Protein AF-A0A2H0V5E6-F1 (afdb_monomer)

InterPro domains:
  IPR001107 Band 7 domain [PF01145] (24-280)
  IPR036013 Band 7/SPFH domain superfamily [G3DSA:3.30.479.30] (47-267)
  IPR036013 Band 7/SPFH domain superfamily [SSF117892] (50-173)
  IPR050710 Band 7/mec-2 domain-containing protein [PTHR43327] (21-320)

Foldseek 3Di:
DPVVVVVVVVVVVVVVQVVQKDAAAPPKKWFWQFPNFTDDIHHHGIGGDDVVGTDTDIGDFPQVQCDPDDDSDFDWDWAAALVGAIKIWTKGFGWGQDADPVCVPPPDNDDSPDCVRVLVVCCVVQVVVVVVLVSVLLVVQLNQLRNLDDPVCCVVVVVLLQVLSFVLSQCLLAPADDPPDPVSVVVLVVVLVVVLCVVCPPPDCVPCVVVNVSSVSSNVSSDDDSVSSVVSNVRNVSNSIHGPGMHGPDIGHDPVCVVVVVVVVVVVVVVVVVVVVVVVVVVVVVVVVVVVVVVVVVVVVVVVVVVVVVVVVVVVVVVVVVVVVVVCVVVPPVVVVVVVVVVVVVVVVCVVPPDDDDDDDDDD

Radius of gyration: 53.73 Å; Cα contacts (8 Å, |Δi|>4): 322; chains: 1; bounding box: 108×62×184 Å

Sequence (364 aa):
MEWYNIAGIICLVLLAAVPFITIIKQPTMIFTLRLGKLDRILLPGLNWRIPLIDDLNTFRFSTKIFKKDGDDKKITESIITSDGRIVTVEIGLVTQIGRSKNVCRNGNPFNPNSDDADYAERFINSQDDLDKIVREIIIDIVRSAINGYEFDDTQTHKQLVLQFLRFYVKTLANEEVDNSDPAHINEIKAYEDQRLQQALDGLDPVTDERRIKLITRLFNVTRIDHAKLVANHSILETTGLHIVRVNIDDISPPDKIVDAYQAIETAHAQSLAAKETAKRDITIAKGEAKSIDIKATAEASRRLKMLEAEAAGQNSIEEVRTAHLRARTKDGIGDLANAAIEFAGAFADRARNGGGSSNKKDKS

pLDDT: mean 70.63, std 15.87, range [34.0, 92.81]

Solvent-accessible surface area (backbone atoms only — not comparable to full-atom values): 20703 Å² total; per-residue (Å²): 120,66,68,59,54,54,51,50,51,54,51,52,51,54,61,66,46,50,72,26,54,43,79,40,57,82,74,28,39,33,44,30,26,45,85,87,38,72,71,52,78,44,66,57,38,84,42,84,50,51,74,90,52,40,46,80,50,81,40,64,59,58,68,48,64,52,47,97,76,79,92,44,79,65,45,75,45,81,39,52,23,59,77,72,42,66,36,28,34,36,38,32,60,27,42,37,80,45,83,62,70,77,60,58,74,66,89,49,89,74,48,77,87,40,73,68,43,57,50,55,55,54,50,74,77,33,60,80,56,49,61,52,51,55,48,52,53,51,51,50,52,49,43,63,40,44,36,57,38,45,59,67,53,46,64,78,40,35,70,61,52,42,53,48,48,33,49,41,52,40,46,45,56,56,56,80,78,61,91,85,41,71,65,57,56,50,50,54,52,51,54,51,53,51,50,53,49,62,74,50,59,96,60,51,76,84,84,35,43,71,58,54,54,48,52,53,53,63,45,59,52,52,54,85,46,69,72,63,37,58,68,49,38,67,63,38,62,78,67,48,50,30,57,75,39,58,43,59,79,47,68,42,67,46,82,92,48,47,68,62,47,53,52,50,51,53,51,50,52,52,51,50,52,52,53,50,50,53,53,48,51,53,49,50,52,52,50,51,52,52,52,51,51,54,49,52,53,51,50,52,53,51,51,50,53,50,52,52,51,49,50,52,49,51,51,54,50,50,51,52,49,51,51,51,53,55,48,47,52,71,71,59,56,46,59,59,53,54,50,48,51,53,50,51,50,56,49,53,57,50,64,71,73,66,70,77,84,85,84,90,84,82,88,133

Organism: NCBI:txid1974565

Secondary structure (DSSP, 8-state):
-HHHHHHHHHHHHHHHHGGGEEEEPTTEEEEEEETTEEEEEEPSEEEE--TTTEEEEEEE-------SSSS---EEEEEE-TTS-EEEEEEEEEEEE---HHHHTTS-S--TTSHHHHHHHHHHHHHHHHHHHHHHHHHHHHHHHHTTS-HHHHHHTHHHHHHHHHHHHHHHHH----TT-HHHHHHHHHHHHHHHHHHHTT--TTTSHHHHHHHHHHHHHT---HHHHHHHHHHHHTTTEEEEEEEEEEEE--TTTHHHHHHHHHHHHHHHHHHHHHHHHHHHHHHHHHHHHHHHHHHHHHHHHHHHHHHHHHHHHHHHHHHHHHHHHHTTHHHHHHHHHHHHHHHHHHHHSSS---------

Nearest PDB structures (foldseek):
  8z5g-assembly1_A  TM=3.967E-01  e=1.926E-08  Escherichia coli K-12
  7wi3-assembly1_M  TM=4.701E-01  e=9.825E-07  Escherichia coli K-12

Structure (mmCIF, N/CA/C/O backbone):
data_AF-A0A2H0V5E6-F1
#
_entry.id   AF-A0A2H0V5E6-F1
#
loop_
_atom_site.group_PDB
_atom_site.id
_atom_site.type_symbol
_atom_site.label_atom_id
_atom_site.label_alt_id
_atom_site.label_comp_id
_atom_site.label_asym_id
_atom_site.label_entity_id
_atom_site.label_seq_id
_atom_site.pdbx_PDB_ins_code
_atom_site.Cartn_x
_atom_site.Cartn_y
_atom_site.Cartn_z
_atom_site.occupancy
_atom_site.B_iso_or_equiv
_atom_site.auth_seq_id
_atom_site.auth_comp_id
_atom_site.auth_asym_id
_atom_site.auth_atom_id
_atom_site.pdbx_PDB_model_num
ATOM 1 N N . MET A 1 1 ? 33.438 25.782 -69.810 1.00 60.09 1 MET A N 1
ATOM 2 C CA . MET A 1 1 ? 33.216 24.320 -69.771 1.00 60.09 1 MET A CA 1
ATOM 3 C C . MET A 1 1 ? 33.523 23.737 -68.390 1.00 60.09 1 MET A C 1
ATOM 5 O O . MET A 1 1 ? 32.739 22.929 -67.926 1.00 60.09 1 MET A O 1
ATOM 9 N N . GLU A 1 2 ? 34.558 24.201 -67.680 1.00 74.62 2 GLU A N 1
ATOM 10 C CA . GLU A 1 2 ? 34.978 23.627 -66.381 1.00 74.62 2 GLU A CA 1
ATOM 11 C C . GLU A 1 2 ? 33.969 23.755 -65.218 1.00 74.62 2 GLU A C 1
ATOM 13 O O . GLU A 1 2 ? 33.758 22.803 -64.471 1.00 74.62 2 GLU A O 1
ATOM 18 N N . TRP A 1 3 ? 33.287 24.896 -65.067 1.00 80.88 3 TRP A N 1
ATOM 19 C CA . TRP A 1 3 ? 32.398 25.128 -63.915 1.00 80.88 3 TRP A CA 1
ATOM 20 C C . TRP A 1 3 ? 31.162 24.222 -63.884 1.00 80.88 3 TRP A C 1
ATOM 22 O O . TRP A 1 3 ? 30.702 23.861 -62.806 1.00 80.88 3 TRP A O 1
ATOM 32 N N . TYR A 1 4 ? 30.650 23.814 -65.049 1.00 85.12 4 TYR A N 1
ATOM 33 C CA . TYR A 1 4 ? 29.512 22.894 -65.133 1.00 85.12 4 TYR A CA 1
ATOM 34 C C . TYR A 1 4 ? 29.898 21.468 -64.743 1.00 85.12 4 TYR A C 1
ATOM 36 O O . TYR A 1 4 ? 29.104 20.783 -64.107 1.00 85.12 4 TYR A O 1
ATOM 44 N N . ASN A 1 5 ? 31.126 21.045 -65.050 1.00 87.69 5 ASN A N 1
ATOM 45 C CA . ASN A 1 5 ? 31.642 19.748 -64.618 1.00 87.69 5 ASN A CA 1
ATOM 46 C C . ASN A 1 5 ? 31.832 19.729 -63.099 1.00 87.69 5 ASN A C 1
ATOM 48 O O . ASN A 1 5 ? 31.399 18.791 -62.436 1.00 87.69 5 ASN A O 1
ATOM 52 N N . ILE A 1 6 ? 32.392 20.802 -62.534 1.00 86.69 6 ILE A N 1
ATOM 53 C CA . ILE A 1 6 ? 32.557 20.948 -61.083 1.00 86.69 6 ILE A CA 1
ATOM 54 C C . ILE A 1 6 ? 31.189 20.979 -60.386 1.00 86.69 6 ILE A C 1
ATOM 56 O O . ILE A 1 6 ? 30.969 20.240 -59.429 1.00 86.69 6 ILE A O 1
ATOM 60 N N . ALA A 1 7 ? 30.239 21.770 -60.892 1.00 87.44 7 ALA A N 1
ATOM 61 C CA . ALA A 1 7 ? 28.883 21.830 -60.349 1.00 87.44 7 ALA A CA 1
ATOM 62 C C . ALA A 1 7 ? 28.144 20.486 -60.473 1.00 87.44 7 ALA A C 1
ATOM 64 O O . ALA A 1 7 ? 27.459 20.072 -59.539 1.00 87.44 7 ALA A O 1
ATOM 65 N N . GLY A 1 8 ? 28.318 19.781 -61.593 1.00 91.75 8 GLY A N 1
ATOM 66 C CA . GLY A 1 8 ? 27.756 18.451 -61.816 1.00 91.75 8 GLY A CA 1
ATOM 67 C C . GLY A 1 8 ? 28.298 17.420 -60.829 1.00 91.75 8 GLY A C 1
ATOM 68 O O . GLY A 1 8 ? 27.518 16.681 -60.233 1.00 91.75 8 GLY A O 1
ATOM 69 N N . ILE A 1 9 ? 29.612 17.421 -60.586 1.00 90.56 9 ILE A N 1
ATOM 70 C CA . ILE A 1 9 ? 30.258 16.535 -59.608 1.00 90.56 9 ILE A CA 1
ATOM 71 C C . ILE A 1 9 ? 29.773 16.849 -58.189 1.00 90.56 9 ILE A C 1
ATOM 73 O O . ILE A 1 9 ? 29.403 15.933 -57.460 1.00 90.56 9 ILE A O 1
ATOM 77 N N . ILE A 1 10 ? 29.708 18.128 -57.804 1.00 90.19 10 ILE A N 1
ATOM 78 C CA . ILE A 1 10 ? 29.211 18.535 -56.479 1.00 90.19 10 ILE A CA 1
ATOM 79 C C . ILE A 1 10 ? 27.756 18.090 -56.284 1.00 90.19 10 ILE A C 1
ATOM 81 O O . ILE A 1 10 ? 27.414 17.543 -55.237 1.00 90.19 10 ILE A O 1
ATOM 85 N N . CYS A 1 11 ? 26.907 18.274 -57.297 1.00 90.25 11 CYS A N 1
ATOM 86 C CA . CYS A 1 11 ? 25.510 17.850 -57.249 1.00 90.25 11 CYS A CA 1
ATOM 87 C C . CYS A 1 11 ? 25.391 16.325 -57.092 1.00 90.25 11 CYS A C 1
ATOM 89 O O . CYS A 1 11 ? 24.622 15.847 -56.261 1.00 90.25 11 CYS A O 1
ATOM 91 N N . LEU A 1 12 ? 26.211 15.561 -57.819 1.00 90.81 12 LEU A N 1
ATOM 92 C CA . LEU A 1 12 ? 26.234 14.100 -57.750 1.00 90.81 12 LEU A CA 1
ATOM 93 C C . LEU A 1 12 ? 26.713 13.603 -56.376 1.00 90.81 12 LEU A C 1
ATOM 95 O O . LEU A 1 12 ? 26.114 12.686 -55.819 1.00 90.81 12 LEU A O 1
ATOM 99 N N . VAL A 1 13 ? 27.722 14.251 -55.783 1.00 88.94 13 VAL A N 1
ATOM 100 C CA . VAL A 1 13 ? 28.203 13.947 -54.424 1.00 88.94 13 VAL A CA 1
ATOM 101 C C . VAL A 1 13 ? 27.133 14.244 -53.370 1.00 88.94 13 VAL A C 1
ATOM 103 O O . VAL A 1 13 ? 26.906 13.421 -52.486 1.00 88.94 13 VAL A O 1
ATOM 106 N N . LEU A 1 14 ? 26.434 15.378 -53.471 1.00 85.25 14 LEU A N 1
ATOM 107 C CA . LEU A 1 14 ? 25.343 15.714 -52.550 1.00 85.25 14 LEU A CA 1
ATOM 108 C C . LEU A 1 14 ? 24.181 14.720 -52.659 1.00 85.25 14 LEU A C 1
ATOM 110 O O . LEU A 1 14 ? 23.639 14.295 -51.640 1.00 85.25 14 LEU A O 1
ATOM 114 N N . LEU A 1 15 ? 23.836 14.303 -53.879 1.00 84.69 15 LEU A N 1
ATOM 115 C CA . LEU A 1 15 ? 22.774 13.329 -54.132 1.00 84.69 15 LEU A CA 1
ATOM 116 C C . LEU A 1 15 ? 23.156 11.938 -53.597 1.00 84.69 15 LEU A C 1
ATOM 118 O O . LEU A 1 15 ? 22.333 11.265 -52.979 1.00 84.69 15 LEU A O 1
ATOM 122 N N . ALA A 1 16 ? 24.428 11.553 -53.737 1.00 83.75 16 ALA A N 1
ATOM 123 C CA . ALA A 1 16 ? 24.979 10.330 -53.159 1.00 83.75 16 ALA A CA 1
ATOM 124 C C . ALA A 1 16 ? 25.070 10.366 -51.621 1.00 83.75 16 ALA A C 1
ATOM 126 O O . ALA A 1 16 ? 25.028 9.311 -50.994 1.00 83.75 16 ALA A O 1
ATOM 127 N N . ALA A 1 17 ? 25.158 11.550 -51.004 1.00 82.00 17 ALA A N 1
ATOM 128 C CA . ALA A 1 17 ? 25.204 11.714 -49.549 1.00 82.00 17 ALA A CA 1
ATOM 129 C C . ALA A 1 17 ? 23.817 11.656 -48.876 1.00 82.00 17 ALA A C 1
ATOM 131 O O . ALA A 1 17 ? 23.726 11.299 -47.703 1.00 82.00 17 ALA A O 1
ATOM 132 N N . VAL A 1 18 ? 22.725 11.945 -49.597 1.00 80.62 18 VAL A N 1
ATOM 133 C CA . VAL A 1 18 ? 21.352 11.901 -49.052 1.00 80.62 18 VAL A CA 1
ATOM 134 C C . VAL A 1 18 ? 20.992 10.585 -48.339 1.00 80.62 18 VAL A C 1
ATOM 136 O O . VAL A 1 18 ? 20.493 10.661 -47.217 1.00 80.62 18 VAL A O 1
ATOM 139 N N . PRO A 1 19 ? 21.245 9.378 -48.886 1.00 78.12 19 PRO A N 1
ATOM 140 C CA . PRO A 1 19 ? 20.863 8.135 -48.210 1.00 78.12 19 PRO A CA 1
ATOM 141 C C . PRO A 1 19 ? 21.680 7.841 -46.938 1.00 78.12 19 PRO A C 1
ATOM 143 O O . PRO A 1 19 ? 21.261 7.004 -46.129 1.00 78.12 19 PRO A O 1
ATOM 146 N N . PHE A 1 20 ? 22.808 8.537 -46.740 1.00 80.94 20 PHE A N 1
ATOM 147 C CA . PHE A 1 20 ? 23.623 8.440 -45.528 1.00 80.94 20 PHE A CA 1
ATOM 148 C C . PHE A 1 20 ? 23.043 9.239 -44.362 1.00 80.94 20 PHE A C 1
ATOM 150 O O . PHE A 1 20 ? 23.397 8.997 -43.211 1.00 80.94 20 PHE A O 1
ATOM 157 N N . ILE A 1 21 ? 22.134 10.172 -44.632 1.00 81.50 21 ILE A N 1
ATOM 158 C CA . ILE A 1 21 ? 21.529 11.015 -43.612 1.00 81.50 21 ILE A CA 1
ATOM 159 C C . ILE A 1 21 ? 20.170 10.435 -43.227 1.00 81.50 21 ILE A C 1
ATOM 161 O O . ILE A 1 21 ? 19.313 10.174 -44.069 1.00 81.50 21 ILE A O 1
ATOM 165 N N . THR A 1 22 ? 19.949 10.260 -41.927 1.00 79.25 22 THR A N 1
ATOM 166 C CA . THR A 1 22 ? 18.656 9.846 -41.376 1.00 79.25 22 THR A CA 1
ATOM 167 C C . THR A 1 22 ? 18.213 10.779 -40.273 1.00 79.25 22 THR A C 1
ATOM 169 O O . THR A 1 22 ? 19.007 11.195 -39.432 1.00 79.25 22 THR A O 1
ATOM 172 N N . ILE A 1 23 ? 16.927 11.119 -40.283 1.00 79.81 23 ILE A N 1
ATOM 173 C CA . ILE A 1 23 ? 16.317 11.969 -39.266 1.00 79.81 23 ILE A CA 1
ATOM 174 C C . ILE A 1 23 ? 15.426 11.089 -38.406 1.00 79.81 23 ILE A C 1
ATOM 176 O O . ILE A 1 23 ? 14.439 10.525 -38.880 1.00 79.81 23 ILE A O 1
ATOM 180 N N . ILE A 1 24 ? 15.782 10.990 -37.131 1.00 72.56 24 ILE A N 1
ATOM 181 C CA . ILE A 1 24 ? 15.057 10.197 -36.145 1.00 72.56 24 ILE A CA 1
ATOM 182 C C . ILE A 1 24 ? 14.194 11.139 -35.311 1.00 72.56 24 ILE A C 1
ATOM 184 O O . ILE A 1 24 ? 14.694 12.096 -34.717 1.00 72.56 24 ILE A O 1
ATOM 188 N N . LYS A 1 25 ? 12.884 10.878 -35.269 1.00 69.88 25 LYS A N 1
ATOM 189 C CA . LYS A 1 25 ? 11.924 11.681 -34.497 1.00 69.88 25 LYS A CA 1
ATOM 190 C C . LYS A 1 25 ? 12.003 11.324 -33.008 1.00 69.88 25 LYS A C 1
ATOM 192 O O . LYS A 1 25 ? 12.148 10.159 -32.648 1.00 69.88 25 LYS A O 1
ATOM 197 N N . GLN A 1 26 ? 11.851 12.302 -32.121 1.00 49.44 26 GLN A N 1
ATOM 198 C CA . GLN A 1 26 ? 11.681 12.027 -30.687 1.00 49.44 26 GLN A CA 1
ATOM 199 C C . GLN A 1 26 ? 10.310 11.360 -30.434 1.00 49.44 26 GLN A C 1
ATOM 201 O O . GLN A 1 26 ? 9.340 11.781 -31.070 1.00 49.44 26 GLN A O 1
ATOM 206 N N . PRO A 1 27 ? 10.180 10.348 -29.543 1.00 51.97 27 PRO A N 1
ATOM 207 C CA . PRO A 1 27 ? 11.184 9.685 -28.699 1.00 51.97 27 PRO A CA 1
ATOM 208 C C . PRO A 1 27 ? 11.575 8.288 -29.243 1.00 51.97 27 PRO A C 1
ATOM 210 O O . PRO A 1 27 ? 11.358 7.272 -28.589 1.00 51.97 27 PRO A O 1
ATOM 213 N N . THR A 1 28 ? 12.094 8.196 -30.469 1.00 56.69 28 THR A N 1
ATOM 214 C CA . THR A 1 28 ? 12.560 6.918 -31.049 1.00 56.69 28 THR A CA 1
ATOM 215 C C . THR A 1 28 ? 14.088 6.813 -30.984 1.00 56.69 28 THR A C 1
ATOM 217 O O . THR A 1 28 ? 14.766 7.820 -31.177 1.00 56.69 28 THR A O 1
ATOM 220 N N . MET A 1 29 ? 14.631 5.625 -30.691 1.00 54.53 29 MET A N 1
ATOM 221 C CA . MET A 1 29 ? 16.054 5.308 -30.897 1.00 54.53 29 MET A CA 1
ATOM 222 C C . MET A 1 29 ? 16.150 4.170 -31.903 1.00 54.53 29 MET A C 1
ATOM 224 O O . MET A 1 29 ? 15.322 3.272 -31.925 1.00 54.53 29 MET A O 1
ATOM 228 N N . ILE A 1 30 ? 17.143 4.200 -32.776 1.00 59.44 30 ILE A N 1
ATOM 229 C CA . ILE A 1 30 ? 17.288 3.165 -33.802 1.00 59.44 30 ILE A CA 1
ATOM 230 C C . ILE A 1 30 ? 18.573 2.406 -33.525 1.00 59.44 30 ILE A C 1
ATOM 232 O O . ILE A 1 30 ? 19.622 3.018 -33.328 1.00 59.44 30 ILE A O 1
ATOM 236 N N . PHE A 1 31 ? 18.491 1.081 -33.520 1.00 59.53 31 PHE A N 1
ATOM 237 C CA . PHE A 1 31 ? 19.675 0.238 -33.500 1.00 59.53 31 PHE A CA 1
ATOM 238 C C . PHE A 1 31 ? 20.150 0.053 -34.936 1.00 59.53 31 PHE A C 1
ATOM 240 O O . PHE A 1 31 ? 19.351 -0.211 -35.838 1.00 59.53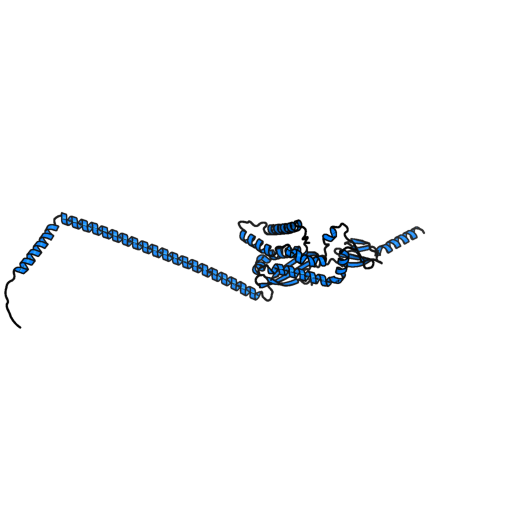 31 PHE A O 1
ATOM 247 N N . THR A 1 32 ? 21.451 0.223 -35.146 1.00 60.47 32 THR A N 1
ATOM 248 C CA . THR A 1 32 ? 22.080 -0.094 -36.428 1.00 60.47 32 THR A CA 1
ATOM 249 C C . THR A 1 32 ? 22.792 -1.427 -36.309 1.00 60.47 32 THR A C 1
ATOM 251 O O . THR A 1 32 ? 23.687 -1.594 -35.475 1.00 60.47 32 THR A O 1
ATOM 254 N N . LEU A 1 33 ? 22.364 -2.376 -37.135 1.00 60.44 33 LEU A N 1
ATOM 255 C CA . LEU A 1 33 ? 23.026 -3.661 -37.294 1.00 60.44 33 LEU A CA 1
ATOM 256 C C . LEU A 1 33 ? 23.972 -3.539 -38.480 1.00 60.44 33 LEU A C 1
ATOM 258 O O . LEU A 1 33 ? 23.537 -3.220 -39.582 1.00 60.44 33 LEU A O 1
ATOM 262 N N . ARG A 1 34 ? 25.258 -3.791 -38.263 1.00 68.06 34 ARG A N 1
ATOM 263 C CA . ARG A 1 34 ? 26.257 -3.862 -39.321 1.00 68.06 34 ARG A CA 1
ATOM 264 C C . ARG A 1 34 ? 26.667 -5.313 -39.499 1.00 68.06 34 ARG A C 1
ATOM 266 O O . ARG A 1 34 ? 27.228 -5.909 -38.584 1.00 68.06 34 ARG A O 1
ATOM 273 N N . LEU A 1 35 ? 26.392 -5.883 -40.675 1.00 70.94 35 LEU A N 1
ATOM 274 C CA . LEU A 1 35 ? 26.691 -7.295 -40.978 1.00 70.94 35 LEU A CA 1
ATOM 275 C C . LEU A 1 35 ? 26.071 -8.272 -39.955 1.00 70.94 35 LEU A C 1
ATOM 277 O O . LEU A 1 35 ? 26.709 -9.236 -39.537 1.00 70.94 35 LEU A O 1
ATOM 281 N N . GLY A 1 36 ? 24.848 -7.985 -39.503 1.00 60.03 36 GLY A N 1
ATOM 282 C CA . GLY A 1 36 ? 24.140 -8.801 -38.511 1.00 60.03 36 GLY A CA 1
ATOM 283 C C . GLY A 1 36 ? 24.629 -8.648 -37.065 1.00 60.03 36 GLY A C 1
ATOM 284 O O . GLY A 1 36 ? 24.080 -9.302 -36.189 1.00 60.03 36 GLY A O 1
ATOM 285 N N . LYS A 1 37 ? 25.616 -7.785 -36.789 1.00 54.50 37 LYS A N 1
ATOM 286 C CA . LYS A 1 37 ? 26.066 -7.454 -35.427 1.00 54.50 37 LYS A CA 1
ATOM 287 C C . LYS A 1 37 ? 25.636 -6.049 -35.036 1.00 54.50 37 LYS A C 1
ATOM 289 O O . LYS A 1 37 ? 25.611 -5.151 -35.874 1.00 54.50 37 LYS A O 1
ATOM 294 N N . LEU A 1 38 ? 25.326 -5.840 -33.762 1.00 52.41 38 LEU A N 1
ATOM 295 C CA . LEU A 1 38 ? 24.986 -4.517 -33.251 1.00 52.41 38 LEU A CA 1
ATOM 296 C C . LEU A 1 38 ? 26.217 -3.595 -33.261 1.00 52.41 38 LEU A C 1
ATOM 298 O O . LEU A 1 38 ? 27.216 -3.898 -32.618 1.00 52.41 38 LEU A O 1
ATOM 302 N N . ASP A 1 39 ? 26.140 -2.475 -33.986 1.00 61.22 39 ASP A N 1
ATOM 303 C CA . ASP A 1 39 ? 27.249 -1.515 -34.126 1.00 61.22 39 ASP A CA 1
ATOM 304 C C . ASP A 1 39 ? 27.058 -0.296 -33.214 1.00 61.22 39 ASP A C 1
ATOM 306 O O . ASP A 1 39 ? 27.925 0.021 -32.400 1.00 61.22 39 ASP A O 1
ATOM 310 N N . ARG A 1 40 ? 25.913 0.398 -33.327 1.00 59.66 40 ARG A N 1
ATOM 311 C CA . ARG A 1 40 ? 25.629 1.617 -32.546 1.00 59.66 40 ARG A CA 1
ATOM 312 C C . ARG A 1 40 ? 24.136 1.922 -32.381 1.00 59.66 40 ARG A C 1
ATOM 314 O O . ARG A 1 40 ? 23.310 1.558 -33.224 1.00 59.66 40 ARG A O 1
ATOM 321 N N . ILE A 1 41 ? 23.814 2.657 -31.312 1.00 60.16 41 ILE A N 1
ATOM 322 C CA . ILE A 1 41 ? 22.483 3.222 -31.031 1.00 60.16 41 ILE A CA 1
ATOM 323 C C . ILE A 1 41 ? 22.423 4.661 -31.548 1.00 60.16 41 ILE A C 1
ATOM 325 O O . ILE A 1 41 ? 23.252 5.494 -31.183 1.00 60.16 41 ILE A O 1
ATOM 329 N N . LEU A 1 42 ? 21.420 4.967 -32.367 1.00 64.00 42 LEU A N 1
ATOM 330 C CA . LEU A 1 42 ? 21.167 6.307 -32.883 1.00 64.00 42 LEU A CA 1
ATOM 331 C C . LEU A 1 42 ? 20.158 7.043 -31.993 1.00 64.00 42 LEU A C 1
ATOM 333 O O . LEU A 1 42 ? 19.011 6.613 -31.847 1.00 64.00 42 LEU A O 1
ATOM 337 N N . LEU A 1 43 ? 20.594 8.164 -31.413 1.00 64.31 43 LEU A N 1
ATOM 338 C CA . LEU A 1 43 ? 19.769 9.055 -30.591 1.00 64.31 43 LEU A CA 1
ATOM 339 C C . LEU A 1 43 ? 18.827 9.911 -31.460 1.00 64.31 43 LEU A C 1
ATOM 341 O O . LEU A 1 43 ? 19.083 10.081 -32.653 1.00 64.31 43 LEU A O 1
ATOM 345 N N . PRO A 1 44 ? 17.747 10.487 -30.899 1.00 70.12 44 PRO A N 1
ATOM 346 C CA . PRO A 1 44 ? 16.856 11.357 -31.658 1.00 70.12 44 PRO A CA 1
ATOM 347 C C . PRO A 1 44 ? 17.606 12.558 -32.241 1.00 70.12 44 PRO A C 1
ATOM 349 O O . PRO A 1 44 ? 18.323 13.253 -31.522 1.00 70.12 44 PRO A O 1
ATOM 352 N N . GLY A 1 45 ? 17.413 12.823 -33.531 1.00 76.62 45 GLY A N 1
ATOM 353 C CA . GLY A 1 45 ? 18.145 13.860 -34.252 1.00 76.62 45 GLY A CA 1
ATOM 354 C C . GLY A 1 45 ? 18.673 13.390 -35.602 1.00 76.62 45 GLY A C 1
ATOM 355 O O . GLY A 1 45 ? 18.185 12.417 -36.187 1.00 76.62 45 GLY A O 1
ATOM 356 N N . LEU A 1 46 ? 19.650 14.137 -36.112 1.00 81.75 46 LEU A N 1
ATOM 357 C CA . LEU A 1 46 ? 20.315 13.862 -37.378 1.00 81.75 46 LEU A CA 1
ATOM 358 C C . LEU A 1 46 ? 21.412 12.820 -37.167 1.00 81.75 46 LEU A C 1
ATOM 360 O O . LEU A 1 46 ? 22.347 13.058 -36.408 1.00 81.75 46 LEU A O 1
ATOM 364 N N . ASN A 1 47 ? 21.312 11.692 -37.858 1.00 79.00 47 ASN A N 1
ATOM 365 C CA . ASN A 1 47 ? 22.248 10.588 -37.719 1.00 79.00 47 ASN A CA 1
ATOM 366 C C . ASN A 1 47 ? 22.818 10.152 -39.062 1.00 79.00 47 ASN A C 1
ATOM 368 O O . ASN A 1 47 ? 22.110 10.097 -40.071 1.00 79.00 47 ASN A O 1
ATOM 372 N N . TRP A 1 48 ? 24.100 9.792 -39.032 1.00 79.00 48 TRP A N 1
ATOM 373 C CA . TRP A 1 48 ? 24.819 9.251 -40.175 1.00 79.00 48 TRP A CA 1
ATOM 374 C C . TRP A 1 48 ? 24.734 7.719 -40.202 1.00 79.00 48 TRP A C 1
ATOM 376 O O . TRP A 1 48 ? 25.017 7.049 -39.201 1.00 79.00 48 TRP A O 1
ATOM 386 N N . ARG A 1 49 ? 24.379 7.154 -41.356 1.00 79.06 49 ARG A N 1
ATOM 387 C CA . ARG A 1 49 ? 24.315 5.707 -41.610 1.00 79.06 49 ARG A CA 1
ATOM 388 C C . ARG A 1 49 ? 24.951 5.335 -42.940 1.00 79.06 49 ARG A C 1
ATOM 390 O O . ARG A 1 49 ? 25.050 6.172 -43.826 1.00 79.06 49 ARG A O 1
ATOM 397 N N . ILE A 1 50 ? 25.312 4.067 -43.104 1.00 80.75 50 ILE A N 1
ATOM 398 C CA . ILE A 1 50 ? 25.783 3.516 -44.378 1.00 80.75 50 ILE A CA 1
ATOM 399 C C . ILE A 1 50 ? 24.699 2.575 -44.928 1.00 80.75 50 ILE A C 1
ATOM 401 O O . ILE A 1 50 ? 24.574 1.458 -44.440 1.00 80.75 50 ILE A O 1
ATOM 405 N N . PRO A 1 51 ? 23.919 2.978 -45.947 1.00 69.19 51 PRO A N 1
ATOM 406 C CA . PRO A 1 51 ? 22.693 2.280 -46.359 1.00 69.19 51 PRO A CA 1
ATOM 407 C C . PRO A 1 51 ? 22.899 0.862 -46.919 1.00 69.19 51 PRO A C 1
ATOM 409 O O . PRO A 1 51 ? 21.930 0.126 -47.037 1.00 69.19 51 PRO A O 1
ATOM 412 N N . LEU A 1 52 ? 24.127 0.488 -47.294 1.00 71.81 52 LEU A N 1
ATOM 413 C CA . LEU A 1 52 ? 24.440 -0.820 -47.885 1.00 71.81 52 LEU A CA 1
ATOM 414 C C . LEU A 1 52 ? 24.850 -1.880 -46.844 1.00 71.81 52 LEU A C 1
ATOM 416 O O . LEU A 1 52 ? 24.864 -3.063 -47.157 1.00 71.81 52 LEU A O 1
ATOM 420 N N . ILE A 1 53 ? 25.246 -1.453 -45.641 1.00 73.12 53 ILE A N 1
ATOM 421 C CA . ILE A 1 53 ? 25.829 -2.329 -44.607 1.00 73.12 53 ILE A CA 1
ATOM 422 C C . ILE A 1 53 ? 25.077 -2.198 -43.277 1.00 73.12 53 ILE A C 1
ATOM 424 O O . ILE A 1 53 ? 25.067 -3.143 -42.492 1.00 73.12 53 ILE A O 1
ATOM 428 N N . ASP A 1 54 ? 24.474 -1.033 -43.027 1.00 66.88 54 ASP A N 1
ATOM 429 C CA . ASP A 1 54 ? 23.716 -0.747 -41.816 1.00 66.88 54 ASP A CA 1
ATOM 430 C C . ASP A 1 54 ? 22.219 -1.023 -42.075 1.00 66.88 54 ASP A C 1
ATOM 432 O O . ASP A 1 54 ? 21.552 -0.256 -42.780 1.00 66.88 54 ASP A O 1
ATOM 436 N N . ASP A 1 55 ? 21.674 -2.069 -41.454 1.00 64.62 55 ASP A N 1
ATOM 437 C CA . ASP A 1 55 ? 20.228 -2.291 -41.377 1.00 64.62 55 ASP A CA 1
ATOM 438 C C . ASP A 1 55 ? 19.631 -1.432 -40.255 1.00 64.62 55 ASP A C 1
ATOM 440 O O . ASP A 1 55 ? 20.144 -1.385 -39.130 1.00 64.62 55 ASP A O 1
ATOM 444 N N . LEU A 1 56 ? 18.543 -0.719 -40.567 1.00 56.53 56 LEU A N 1
ATOM 445 C CA . LEU A 1 56 ? 17.815 0.090 -39.592 1.00 56.53 56 LEU A CA 1
ATOM 446 C C . LEU A 1 56 ? 16.672 -0.720 -39.004 1.00 56.53 56 LEU A C 1
ATOM 448 O O . LEU A 1 56 ? 15.632 -0.867 -39.646 1.00 56.53 56 LEU A O 1
ATOM 452 N N . ASN A 1 57 ? 16.828 -1.141 -37.753 1.00 55.09 57 ASN A N 1
ATOM 453 C CA . ASN A 1 57 ? 15.700 -1.646 -36.989 1.00 55.09 57 ASN A CA 1
ATOM 454 C C . ASN A 1 57 ? 15.147 -0.520 -36.120 1.00 55.09 57 ASN A C 1
ATOM 456 O O . ASN A 1 57 ? 15.764 -0.078 -35.145 1.00 55.09 57 ASN A O 1
ATOM 460 N N . THR A 1 58 ? 13.998 0.017 -36.534 1.00 52.75 58 THR A N 1
ATOM 461 C CA . THR A 1 58 ? 13.387 1.153 -35.850 1.00 52.75 58 THR A CA 1
ATOM 462 C C . THR A 1 58 ? 12.831 0.708 -34.514 1.00 52.75 58 THR A C 1
ATOM 464 O O . THR A 1 58 ? 11.828 -0.003 -34.474 1.00 52.75 58 THR A O 1
ATOM 467 N N . PHE A 1 59 ? 13.430 1.184 -33.428 1.00 45.66 59 PHE A N 1
ATOM 468 C CA . PHE A 1 59 ? 12.902 0.952 -32.102 1.00 45.66 59 PHE A CA 1
ATOM 469 C C . PHE A 1 59 ? 12.202 2.211 -31.580 1.00 45.66 59 PHE A C 1
ATOM 471 O O . PHE A 1 59 ? 12.782 3.249 -31.251 1.00 45.66 59 PHE A O 1
ATOM 478 N N . ARG A 1 60 ? 10.876 2.163 -31.520 1.00 44.75 60 ARG A N 1
ATOM 479 C CA . ARG A 1 60 ? 10.155 3.190 -30.777 1.00 44.75 60 ARG A CA 1
ATOM 480 C C . ARG A 1 60 ? 10.315 2.826 -29.311 1.00 44.75 60 ARG A C 1
ATOM 482 O O . ARG A 1 60 ? 9.860 1.748 -28.943 1.00 44.75 60 ARG A O 1
ATOM 489 N N . PHE A 1 61 ? 10.883 3.713 -28.477 1.00 42.84 61 PHE A N 1
ATOM 490 C CA . PHE A 1 61 ? 10.592 3.604 -27.050 1.00 42.84 61 PHE A CA 1
ATOM 491 C C . PHE A 1 61 ? 9.095 3.702 -26.949 1.00 42.84 61 PHE A C 1
ATOM 493 O O . PHE A 1 61 ? 8.485 4.754 -27.162 1.00 42.84 61 PHE A O 1
ATOM 500 N N . SER A 1 62 ? 8.509 2.544 -26.724 1.00 39.16 62 SER A N 1
ATOM 501 C CA . SER A 1 62 ? 7.134 2.425 -26.372 1.00 39.16 62 SER A CA 1
ATOM 502 C C . SER A 1 62 ? 7.051 3.002 -24.972 1.00 39.16 62 SER A C 1
ATOM 504 O O . SER A 1 62 ? 7.009 2.275 -23.991 1.00 39.16 62 SER A O 1
ATOM 506 N N . THR A 1 63 ? 6.996 4.330 -24.867 1.00 38.22 63 THR A N 1
ATOM 507 C CA . THR A 1 63 ? 6.174 4.924 -23.827 1.00 38.22 63 THR A CA 1
ATOM 508 C C . THR A 1 63 ? 4.748 4.535 -24.211 1.00 38.22 63 THR A C 1
ATOM 510 O O . THR A 1 63 ? 4.005 5.338 -24.776 1.00 38.22 63 THR A O 1
ATOM 513 N N . LYS A 1 64 ? 4.388 3.265 -23.991 1.00 41.56 64 LYS A N 1
ATOM 514 C CA . LYS A 1 64 ? 2.997 2.841 -23.925 1.00 41.56 64 LYS A CA 1
ATOM 515 C C . LYS A 1 64 ? 2.509 3.502 -22.650 1.00 41.56 64 LYS A C 1
ATOM 517 O O . LYS A 1 64 ? 2.675 3.014 -21.537 1.00 41.56 64 LYS A O 1
ATOM 522 N N . ILE A 1 65 ? 2.057 4.740 -22.810 1.00 38.97 65 ILE A N 1
ATOM 523 C CA . ILE A 1 65 ? 1.228 5.360 -21.804 1.00 38.97 65 ILE A CA 1
ATOM 524 C C . ILE A 1 65 ? -0.066 4.585 -21.942 1.00 38.97 65 ILE A C 1
ATOM 526 O O . ILE A 1 65 ? -0.757 4.806 -22.928 1.00 38.97 65 ILE A O 1
ATOM 530 N N . PHE A 1 66 ? -0.376 3.709 -20.988 1.00 42.47 66 PHE A N 1
ATOM 531 C CA . PHE A 1 66 ? -1.733 3.197 -20.846 1.00 42.47 66 PHE A CA 1
ATOM 532 C C . PHE A 1 66 ? -2.604 4.421 -20.558 1.00 42.47 66 PHE A C 1
ATOM 534 O O . PHE A 1 66 ? -2.701 4.897 -19.424 1.00 42.47 66 PHE A O 1
ATOM 541 N N . LYS A 1 67 ? -3.093 5.058 -21.622 1.00 34.00 67 LYS A N 1
ATOM 542 C CA . LYS A 1 67 ? -3.991 6.195 -21.524 1.00 34.00 67 LYS A CA 1
ATOM 543 C C . LYS A 1 67 ? -5.384 5.644 -21.305 1.00 34.00 67 LYS A C 1
ATOM 545 O O . LYS A 1 67 ? -5.778 4.633 -21.869 1.00 34.00 67 LYS A O 1
ATOM 550 N N . LYS A 1 68 ? -6.124 6.385 -20.490 1.00 36.56 68 LYS A N 1
ATOM 551 C CA . LYS A 1 68 ? -7.500 6.120 -20.078 1.00 36.56 68 LYS A CA 1
ATOM 552 C C . LYS A 1 68 ? -8.482 5.918 -21.246 1.00 36.56 68 LYS A C 1
ATOM 554 O O . LYS A 1 68 ? -9.511 5.294 -21.030 1.00 36.56 68 LYS A O 1
ATOM 559 N N . ASP A 1 69 ? -8.151 6.378 -22.454 1.00 38.72 69 ASP A N 1
ATOM 560 C CA . ASP A 1 69 ? -9.071 6.406 -23.588 1.00 38.72 69 ASP A CA 1
ATOM 561 C C . ASP A 1 69 ? -8.460 5.723 -24.820 1.00 38.72 69 ASP A C 1
ATOM 563 O O . ASP A 1 69 ? -7.627 6.302 -25.518 1.00 38.72 69 ASP A O 1
ATOM 567 N N . GLY A 1 70 ? -8.914 4.496 -25.089 1.00 36.09 70 GLY A N 1
ATOM 568 C CA . GLY A 1 70 ? -8.712 3.804 -26.363 1.00 36.09 70 GLY A CA 1
ATOM 569 C C . GLY A 1 70 ? -7.675 2.682 -26.333 1.00 36.09 70 GLY A C 1
ATOM 570 O O . GLY A 1 70 ? -6.548 2.867 -26.766 1.00 36.09 70 GLY A O 1
ATOM 571 N N . ASP A 1 71 ? -8.111 1.503 -25.890 1.00 42.75 71 ASP A N 1
ATOM 572 C CA . ASP A 1 71 ? -7.551 0.185 -26.246 1.00 42.75 71 ASP A CA 1
ATOM 573 C C . ASP A 1 71 ? -6.148 -0.214 -25.732 1.00 42.75 71 ASP A C 1
ATOM 575 O O . ASP A 1 71 ? -5.618 -1.254 -26.119 1.00 42.75 71 ASP A O 1
ATOM 579 N N . ASP A 1 72 ? -5.588 0.513 -24.761 1.00 46.72 72 ASP A N 1
ATOM 580 C CA . ASP A 1 72 ? -4.474 0.027 -23.934 1.00 46.72 72 ASP A CA 1
ATOM 581 C C . ASP A 1 72 ? -5.034 -0.594 -22.640 1.00 46.72 72 ASP A C 1
ATOM 583 O O . ASP A 1 72 ? -5.332 0.101 -21.667 1.00 46.72 72 ASP A O 1
ATOM 587 N N . LYS A 1 73 ? -5.230 -1.921 -22.633 1.00 52.94 73 LYS A N 1
ATOM 588 C CA . LYS A 1 73 ? -5.845 -2.683 -21.525 1.00 52.94 73 LYS A CA 1
ATOM 589 C C . LYS A 1 73 ? -5.214 -2.364 -20.162 1.00 52.94 73 LYS A C 1
ATOM 591 O O . LYS A 1 73 ? -4.147 -2.896 -19.828 1.00 52.94 73 LYS A O 1
ATOM 596 N N . LYS A 1 74 ? -5.940 -1.586 -19.347 1.00 63.69 74 LYS A N 1
ATOM 597 C CA . LYS A 1 74 ? -5.791 -1.554 -17.887 1.00 63.69 74 LYS A CA 1
ATOM 598 C C . LYS A 1 74 ? -5.679 -2.982 -17.361 1.00 63.69 74 LYS A C 1
ATOM 600 O O . LYS A 1 74 ? -6.399 -3.879 -17.803 1.00 63.69 74 LYS A O 1
ATOM 605 N N . ILE A 1 75 ? -4.729 -3.199 -16.464 1.00 72.19 75 ILE A N 1
ATOM 606 C CA . ILE A 1 75 ? -4.537 -4.494 -15.825 1.00 72.19 75 ILE A CA 1
ATOM 607 C C . ILE A 1 75 ? -5.510 -4.536 -14.660 1.00 72.19 75 ILE A C 1
ATOM 609 O O . ILE A 1 75 ? -5.311 -3.830 -13.675 1.00 72.19 75 ILE A O 1
ATOM 613 N N . THR A 1 76 ? -6.581 -5.301 -14.817 1.00 79.38 76 THR A N 1
ATOM 614 C CA . THR A 1 76 ? -7.565 -5.512 -13.761 1.00 79.38 76 THR A CA 1
ATOM 615 C C . THR A 1 76 ? -7.301 -6.874 -13.152 1.00 79.38 76 THR A C 1
ATOM 617 O O . THR A 1 76 ? -7.514 -7.890 -13.808 1.00 79.38 76 THR A O 1
ATOM 620 N N . GLU A 1 77 ? -6.832 -6.887 -11.910 1.00 82.25 77 GLU A N 1
ATOM 621 C CA . GLU A 1 77 ? -6.532 -8.118 -11.182 1.00 82.25 77 GLU A CA 1
ATOM 622 C C . GLU A 1 77 ? -7.328 -8.190 -9.889 1.00 82.25 77 GLU A C 1
ATOM 624 O O . GLU A 1 77 ? -7.494 -7.192 -9.186 1.00 82.25 77 GLU A O 1
ATOM 629 N N . SER A 1 78 ? -7.806 -9.388 -9.565 1.00 83.38 78 SER A N 1
ATOM 630 C CA . SER A 1 78 ? -8.461 -9.666 -8.290 1.00 83.38 78 SER A CA 1
ATOM 631 C C . SER A 1 78 ? -7.441 -10.234 -7.309 1.00 83.38 78 SER A C 1
ATOM 633 O O . SER A 1 78 ? -6.824 -11.268 -7.558 1.00 83.38 78 SER A O 1
ATOM 635 N N . ILE A 1 79 ? -7.262 -9.546 -6.188 1.00 86.62 79 ILE A N 1
ATOM 636 C CA . ILE A 1 79 ? -6.268 -9.849 -5.159 1.00 86.62 79 ILE A CA 1
ATOM 637 C C . ILE A 1 79 ? -6.982 -10.039 -3.822 1.00 86.62 79 ILE A C 1
ATOM 639 O O . ILE A 1 79 ? -8.025 -9.438 -3.574 1.00 86.62 79 ILE A O 1
ATOM 643 N N . ILE A 1 80 ? -6.434 -10.901 -2.969 1.00 83.38 80 ILE A N 1
ATOM 644 C CA . ILE A 1 80 ? -6.989 -11.201 -1.651 1.00 83.38 80 ILE A CA 1
ATOM 645 C C . ILE A 1 80 ? -6.221 -10.396 -0.594 1.00 83.38 80 ILE A C 1
ATOM 647 O O . ILE A 1 80 ? -4.998 -10.389 -0.588 1.00 83.38 80 ILE A O 1
ATOM 651 N N . THR A 1 81 ? -6.925 -9.705 0.294 1.00 90.00 81 THR A N 1
ATOM 652 C CA . THR A 1 81 ? -6.355 -8.952 1.421 1.00 90.00 81 THR A CA 1
ATOM 653 C C . THR A 1 81 ? -5.966 -9.875 2.579 1.00 90.00 81 THR A C 1
ATOM 655 O O . THR A 1 81 ? -6.307 -11.060 2.592 1.00 90.00 81 THR A O 1
ATOM 658 N N . SER A 1 82 ? -5.275 -9.342 3.590 1.00 87.50 82 SER A N 1
ATOM 659 C CA . SER A 1 82 ? -4.826 -10.124 4.757 1.00 87.50 82 SER A CA 1
ATOM 660 C C . SER A 1 82 ? -5.978 -10.788 5.527 1.00 87.50 82 SER A C 1
ATOM 662 O O . SER A 1 82 ? -5.812 -11.870 6.089 1.00 87.50 82 SER A O 1
ATOM 664 N N . ASP A 1 83 ? -7.162 -10.172 5.511 1.00 86.00 83 ASP A N 1
ATOM 665 C CA . ASP A 1 83 ? -8.400 -10.655 6.126 1.00 86.00 83 ASP A CA 1
ATOM 666 C C . ASP A 1 83 ? -9.233 -11.576 5.211 1.00 86.00 83 ASP A C 1
ATOM 668 O O . ASP A 1 83 ? -10.367 -11.924 5.544 1.00 86.00 83 ASP A O 1
ATOM 672 N N . GLY A 1 84 ? -8.686 -12.000 4.066 1.00 80.31 84 GLY A N 1
ATOM 673 C CA . GLY A 1 84 ? -9.314 -12.978 3.171 1.00 80.31 84 GLY A CA 1
ATOM 674 C C . GLY A 1 84 ? -10.412 -12.409 2.269 1.00 80.31 84 GLY A C 1
ATOM 675 O O . GLY A 1 84 ? -11.193 -13.171 1.695 1.00 80.31 84 GLY A O 1
ATOM 676 N N . ARG A 1 85 ? -10.502 -11.082 2.136 1.00 83.75 85 ARG A N 1
ATOM 677 C CA . ARG A 1 85 ? -11.475 -10.409 1.266 1.00 83.75 85 ARG A CA 1
ATOM 678 C C . ARG A 1 85 ? -10.865 -10.107 -0.095 1.00 83.75 85 ARG A C 1
ATOM 680 O O . ARG A 1 85 ? -9.656 -9.995 -0.229 1.00 83.75 85 ARG A O 1
ATOM 687 N N . ILE A 1 86 ? -11.702 -9.986 -1.121 1.00 82.62 86 ILE A N 1
ATOM 688 C CA . ILE A 1 86 ? -11.234 -9.754 -2.491 1.00 82.62 86 ILE A CA 1
ATOM 689 C C . ILE A 1 86 ? -11.314 -8.263 -2.803 1.00 82.62 86 ILE A C 1
ATOM 691 O O . ILE A 1 86 ? -12.358 -7.637 -2.623 1.00 82.62 86 ILE A O 1
ATOM 695 N N . VAL A 1 87 ? -10.225 -7.719 -3.331 1.00 87.69 87 VAL A N 1
ATOM 696 C CA . VAL A 1 87 ? -10.145 -6.385 -3.922 1.00 87.69 87 VAL A CA 1
ATOM 697 C C . VAL A 1 87 ? -9.733 -6.503 -5.380 1.00 87.69 87 VAL A C 1
ATOM 699 O O . VAL A 1 87 ? -8.875 -7.301 -5.748 1.00 87.69 87 VAL A O 1
ATOM 702 N N . THR A 1 88 ? -10.361 -5.703 -6.224 1.00 86.62 88 THR A N 1
ATOM 703 C CA . THR A 1 88 ? -9.990 -5.549 -7.625 1.00 86.62 88 THR A CA 1
ATOM 704 C C . THR A 1 88 ? -9.086 -4.337 -7.749 1.00 86.62 88 THR A C 1
ATOM 706 O O . THR A 1 88 ? -9.402 -3.263 -7.238 1.00 86.62 88 THR A O 1
ATOM 709 N N . VAL A 1 89 ? -7.952 -4.511 -8.411 1.00 86.25 89 VAL A N 1
ATOM 710 C CA . VAL A 1 89 ? -6.938 -3.473 -8.564 1.00 86.25 89 VAL A CA 1
ATOM 711 C C . VAL A 1 89 ? -6.793 -3.141 -10.030 1.00 86.25 89 VAL A C 1
ATOM 713 O O . VAL A 1 89 ? -6.603 -4.032 -10.855 1.00 86.25 89 VAL A O 1
ATOM 716 N N . GLU A 1 90 ? -6.861 -1.851 -10.336 1.00 85.44 90 GLU A N 1
ATOM 717 C CA . GLU A 1 90 ? -6.581 -1.320 -11.661 1.00 85.44 90 GLU A CA 1
ATOM 718 C C . GLU A 1 90 ? -5.164 -0.754 -11.702 1.00 85.44 90 GLU A C 1
ATOM 720 O O . GLU A 1 90 ? -4.845 0.244 -11.047 1.00 85.44 90 GLU A O 1
ATOM 725 N N . ILE A 1 91 ? -4.311 -1.384 -12.505 1.00 78.44 91 ILE A N 1
ATOM 726 C CA . ILE A 1 91 ? -2.923 -0.970 -12.699 1.00 78.44 91 ILE A CA 1
ATOM 727 C C . ILE A 1 91 ? -2.762 -0.438 -14.127 1.00 78.44 91 ILE A C 1
ATOM 729 O O . ILE A 1 91 ? -3.102 -1.105 -15.108 1.00 78.44 91 ILE A O 1
ATOM 733 N N . GLY A 1 92 ? -2.212 0.767 -14.240 1.00 71.50 92 GLY A N 1
ATOM 734 C CA . GLY A 1 92 ? -1.716 1.372 -15.470 1.00 71.50 92 GLY A CA 1
ATOM 735 C C . GLY A 1 92 ? -0.191 1.472 -15.429 1.00 71.50 92 GLY A C 1
ATOM 736 O O . GLY A 1 92 ? 0.381 2.176 -14.601 1.00 71.50 92 GLY A O 1
ATOM 737 N N . LEU A 1 93 ? 0.509 0.783 -16.325 1.00 65.44 93 LEU A N 1
ATOM 738 C CA . LEU A 1 93 ? 1.964 0.653 -16.234 1.00 65.44 93 LEU A CA 1
ATOM 739 C C . LEU A 1 93 ? 2.686 1.429 -17.336 1.00 65.44 93 LEU A C 1
ATOM 741 O O . LEU A 1 93 ? 2.695 1.001 -18.471 1.00 65.44 93 LEU A O 1
ATOM 745 N N . VAL A 1 94 ? 3.396 2.509 -17.040 1.00 65.19 94 VAL A N 1
ATOM 746 C CA . VAL A 1 94 ? 4.266 3.143 -18.045 1.00 65.19 94 VAL A CA 1
ATOM 747 C C . VAL A 1 94 ? 5.694 2.632 -17.876 1.00 65.19 94 VAL A C 1
ATOM 749 O O . VAL A 1 94 ? 6.469 3.133 -17.054 1.00 65.19 94 VAL A O 1
ATOM 752 N N . THR A 1 95 ? 6.053 1.631 -18.673 1.00 59.91 95 THR A N 1
ATOM 753 C CA . THR A 1 95 ? 7.436 1.163 -18.796 1.00 59.91 95 THR A CA 1
ATOM 754 C C . THR A 1 95 ? 8.214 2.036 -19.777 1.00 59.91 95 THR A C 1
ATOM 756 O O . THR A 1 95 ? 7.652 2.613 -20.712 1.00 59.91 95 THR A O 1
ATOM 759 N N . GLN A 1 96 ? 9.525 2.160 -19.565 1.00 55.34 96 GLN A N 1
ATOM 760 C CA . GLN A 1 96 ? 10.442 2.593 -20.618 1.00 55.34 96 GLN A CA 1
ATOM 761 C C . GLN A 1 96 ? 11.696 1.741 -20.530 1.00 55.34 96 GLN A C 1
ATOM 763 O O . GLN A 1 96 ? 12.229 1.509 -19.455 1.00 55.34 96 GLN A O 1
ATOM 768 N N . ILE A 1 97 ? 12.223 1.312 -21.665 1.00 52.16 97 ILE A N 1
ATOM 769 C CA . ILE A 1 97 ? 13.517 0.634 -21.655 1.00 52.16 97 ILE A CA 1
ATOM 770 C C . ILE A 1 97 ? 14.580 1.652 -21.242 1.00 52.16 97 ILE A C 1
ATOM 772 O O . ILE A 1 97 ? 14.758 2.679 -21.900 1.00 52.16 97 ILE A O 1
ATOM 776 N N . GLY A 1 98 ? 15.223 1.394 -20.107 1.00 49.47 98 GLY A N 1
ATOM 777 C CA . GLY A 1 98 ? 16.268 2.235 -19.540 1.00 49.47 98 GLY A CA 1
ATOM 778 C C . GLY A 1 98 ? 17.643 1.605 -19.722 1.00 49.47 98 GLY A C 1
ATOM 779 O O . GLY A 1 98 ? 17.773 0.401 -19.913 1.00 49.47 98 GLY A O 1
ATOM 780 N N . ARG A 1 99 ? 18.690 2.429 -19.647 1.00 44.50 99 ARG A N 1
ATOM 781 C CA . ARG A 1 99 ? 20.062 1.939 -19.463 1.00 44.50 99 ARG A CA 1
ATOM 782 C C . ARG A 1 99 ? 20.244 1.540 -17.997 1.00 44.50 99 ARG A C 1
ATOM 784 O O . ARG A 1 99 ? 20.011 2.383 -17.134 1.00 44.50 99 ARG A O 1
ATOM 791 N N . SER A 1 100 ? 20.704 0.316 -17.723 1.00 44.06 100 SER A N 1
ATOM 792 C CA . SER A 1 100 ? 21.207 -0.046 -16.386 1.00 44.06 100 SER A CA 1
ATOM 793 C C . SER A 1 100 ? 22.403 0.848 -16.020 1.00 44.06 100 SER A C 1
ATOM 795 O O . SER A 1 100 ? 23.224 1.203 -16.878 1.00 44.06 100 SER A O 1
ATOM 797 N N . LYS A 1 101 ? 22.496 1.259 -14.747 1.00 41.59 101 LYS A N 1
ATOM 798 C CA . LYS A 1 101 ? 23.584 2.124 -14.254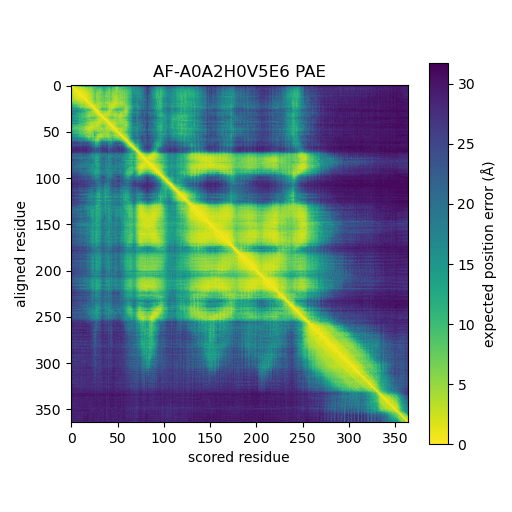 1.00 41.59 101 LYS A CA 1
ATOM 799 C C . LYS A 1 101 ? 24.933 1.404 -14.316 1.00 41.59 101 LYS A C 1
ATOM 801 O O . LYS A 1 101 ? 25.948 2.055 -14.580 1.00 41.59 101 LYS A O 1
ATOM 806 N N . ASN A 1 102 ? 24.940 0.080 -14.168 1.00 42.22 102 ASN A N 1
ATOM 807 C CA . ASN A 1 102 ? 26.144 -0.747 -14.245 1.00 42.22 102 ASN A CA 1
ATOM 808 C C . ASN A 1 102 ? 26.787 -0.759 -15.644 1.00 42.22 102 ASN A C 1
ATOM 810 O O . ASN A 1 102 ? 28.009 -0.845 -15.750 1.00 42.22 102 ASN A O 1
ATOM 814 N N . VAL A 1 103 ? 26.008 -0.521 -16.705 1.00 41.34 103 VAL A N 1
ATOM 815 C CA . VAL A 1 103 ? 26.516 -0.366 -18.085 1.00 41.34 103 VAL A CA 1
ATOM 816 C C . VAL A 1 103 ? 27.338 0.920 -18.245 1.00 41.34 103 VAL A C 1
ATOM 818 O O . VAL A 1 103 ? 28.295 0.986 -19.014 1.00 41.34 103 VAL A O 1
ATOM 821 N N . CYS A 1 104 ? 27.004 1.970 -17.490 1.00 37.94 104 CYS A N 1
ATOM 822 C CA . CYS A 1 104 ? 27.635 3.284 -17.639 1.00 37.94 104 CYS A CA 1
ATOM 823 C C . CYS A 1 104 ? 28.874 3.482 -16.750 1.00 37.94 104 CYS A C 1
ATOM 825 O O . CYS A 1 104 ? 29.600 4.460 -16.940 1.00 37.94 104 CYS A O 1
ATOM 827 N N . ARG A 1 105 ? 29.134 2.592 -15.779 1.00 39.16 105 ARG A N 1
ATOM 828 C CA . ARG A 1 105 ? 30.211 2.783 -14.790 1.00 39.16 105 ARG A CA 1
ATOM 829 C C . ARG A 1 105 ? 31.615 2.614 -15.389 1.00 39.16 105 ARG A C 1
ATOM 831 O O . ARG A 1 105 ? 32.563 3.193 -14.869 1.00 39.16 105 ARG A O 1
ATOM 838 N N . ASN A 1 106 ? 31.741 1.920 -16.523 1.00 38.50 106 ASN A N 1
ATOM 839 C CA . ASN A 1 106 ? 33.020 1.625 -17.176 1.00 38.50 106 ASN A CA 1
ATOM 840 C C . ASN A 1 106 ? 33.266 2.411 -18.474 1.00 38.50 106 ASN A C 1
ATOM 842 O O . ASN A 1 106 ? 33.732 1.840 -19.449 1.00 38.50 106 ASN A O 1
ATOM 846 N N . GLY A 1 107 ? 32.978 3.719 -18.507 1.00 38.59 107 GLY A N 1
ATOM 847 C CA . GLY A 1 107 ? 33.617 4.697 -19.417 1.00 38.59 107 GLY A CA 1
ATOM 848 C C . GLY A 1 107 ? 33.519 4.476 -20.938 1.00 38.59 107 GLY A C 1
ATOM 849 O O . GLY A 1 107 ? 34.023 5.297 -21.700 1.00 38.59 107 GLY A O 1
ATOM 850 N N . ASN A 1 108 ? 32.869 3.412 -21.394 1.00 41.91 108 ASN A N 1
ATOM 851 C CA . ASN A 1 108 ? 32.722 3.038 -22.784 1.00 41.91 108 ASN A CA 1
ATOM 852 C C . ASN A 1 108 ? 31.276 2.561 -22.942 1.00 41.91 108 ASN A C 1
ATOM 854 O O . ASN A 1 108 ? 30.963 1.434 -22.568 1.00 41.91 108 ASN A O 1
ATOM 858 N N . PRO A 1 109 ? 30.360 3.420 -23.415 1.00 45.03 109 PRO A N 1
ATOM 859 C CA . PRO A 1 109 ? 28.926 3.157 -23.338 1.00 45.03 109 PRO A CA 1
ATOM 860 C C . PRO A 1 109 ? 28.445 2.016 -24.244 1.00 45.03 109 PRO A C 1
ATOM 862 O O . PRO A 1 109 ? 27.239 1.816 -24.312 1.00 45.03 109 PRO A O 1
ATOM 865 N N . PHE A 1 110 ? 29.344 1.332 -24.962 1.00 45.94 110 PHE A N 1
ATOM 866 C CA . PHE A 1 110 ? 29.056 0.205 -25.844 1.00 45.94 110 PHE A CA 1
ATOM 867 C C . PHE A 1 110 ? 30.356 -0.572 -26.118 1.00 45.94 110 PHE A C 1
ATOM 869 O O . PHE A 1 110 ? 31.187 -0.132 -26.914 1.00 45.94 110 PHE A O 1
ATOM 876 N N . ASN A 1 111 ? 30.564 -1.711 -25.458 1.00 45.28 111 ASN A N 1
ATOM 877 C CA . ASN A 1 111 ? 31.529 -2.699 -25.931 1.00 45.28 111 ASN A CA 1
ATOM 878 C C . ASN A 1 111 ? 30.730 -3.734 -26.743 1.00 45.28 111 ASN A C 1
ATOM 880 O O . ASN A 1 111 ? 29.851 -4.376 -26.192 1.00 45.28 111 ASN A O 1
ATOM 884 N N . PRO A 1 112 ? 30.987 -3.938 -28.043 1.00 42.81 112 PRO A N 1
ATOM 885 C CA . PRO A 1 112 ? 30.264 -4.945 -28.827 1.00 42.81 112 PRO A CA 1
ATOM 886 C C . PRO A 1 112 ? 30.491 -6.390 -28.335 1.00 42.81 112 PRO A C 1
ATOM 888 O O . PRO A 1 112 ? 29.822 -7.302 -28.808 1.00 42.81 112 PRO A O 1
ATOM 891 N N . ASN A 1 113 ? 31.422 -6.591 -27.393 1.00 43.69 113 ASN A N 1
ATOM 892 C CA . ASN A 1 113 ? 31.655 -7.846 -26.682 1.00 43.69 113 ASN A CA 1
ATOM 893 C C . ASN A 1 113 ? 31.227 -7.792 -25.196 1.00 43.69 113 ASN A C 1
ATOM 895 O O . ASN A 1 113 ? 31.634 -8.670 -24.437 1.00 43.69 113 ASN A O 1
ATOM 899 N N . SER A 1 114 ? 30.508 -6.754 -24.742 1.00 49.09 114 SER A N 1
ATOM 900 C CA . SER A 1 114 ? 29.860 -6.762 -23.421 1.00 49.09 114 SER A CA 1
ATOM 901 C C . SER A 1 114 ? 28.497 -7.437 -23.500 1.00 49.09 114 SER A C 1
ATOM 903 O O . SER A 1 114 ? 27.906 -7.558 -24.576 1.00 49.09 114 SER A O 1
ATOM 905 N N . ASP A 1 115 ? 27.984 -7.826 -22.334 1.00 49.78 115 ASP A N 1
ATOM 906 C CA . ASP A 1 115 ? 26.640 -8.379 -22.154 1.00 49.78 115 ASP A CA 1
ATOM 907 C C . ASP A 1 115 ? 25.553 -7.519 -22.857 1.00 49.78 115 ASP A C 1
ATOM 909 O O . ASP A 1 115 ? 24.539 -8.045 -23.301 1.00 49.78 115 ASP A O 1
ATOM 913 N N . ASP A 1 116 ? 25.804 -6.217 -23.084 1.00 45.12 116 ASP A N 1
ATOM 914 C CA . ASP A 1 116 ? 24.975 -5.241 -23.832 1.00 45.12 116 ASP A CA 1
ATOM 915 C C . ASP A 1 116 ? 24.592 -5.648 -25.262 1.00 45.12 116 ASP A C 1
ATOM 917 O O . ASP A 1 116 ? 23.492 -5.320 -25.721 1.00 45.12 116 ASP A O 1
ATOM 921 N N . ALA A 1 117 ? 25.469 -6.356 -25.980 1.00 45.50 117 ALA A N 1
ATOM 922 C CA . ALA A 1 117 ? 25.160 -6.854 -27.321 1.00 45.50 117 ALA A CA 1
ATOM 923 C C . ALA A 1 117 ? 24.213 -8.068 -27.276 1.00 45.50 117 ALA A C 1
ATOM 925 O O . ALA A 1 117 ? 23.306 -8.158 -28.105 1.00 45.50 117 ALA A O 1
ATOM 926 N N . ASP A 1 118 ? 24.367 -8.934 -26.266 1.00 49.41 118 ASP A N 1
ATOM 927 C CA . ASP A 1 118 ? 23.465 -10.064 -25.993 1.00 49.41 118 ASP A CA 1
ATOM 928 C C . ASP A 1 118 ? 22.077 -9.554 -25.551 1.00 49.41 118 ASP A C 1
ATOM 930 O O . ASP A 1 118 ? 21.045 -10.075 -25.976 1.00 49.41 118 ASP A O 1
ATOM 934 N N . TYR A 1 119 ? 22.024 -8.452 -24.788 1.00 50.22 119 TYR A N 1
ATOM 935 C CA . TYR A 1 119 ? 20.765 -7.805 -24.397 1.00 50.22 119 TYR A CA 1
ATOM 936 C C . TYR A 1 119 ? 19.946 -7.327 -25.601 1.00 50.22 119 TYR A C 1
ATOM 938 O O . TYR A 1 119 ? 18.743 -7.575 -25.659 1.00 50.22 119 TYR A O 1
ATOM 946 N N . ALA A 1 120 ? 20.564 -6.671 -26.583 1.00 48.28 120 ALA A N 1
ATOM 947 C CA . ALA A 1 120 ? 19.851 -6.178 -27.761 1.00 48.28 120 ALA A CA 1
ATOM 948 C C . ALA A 1 120 ? 19.359 -7.299 -28.697 1.00 48.28 120 ALA A C 1
ATOM 950 O O . ALA A 1 120 ? 18.324 -7.147 -29.349 1.00 48.28 120 ALA A O 1
ATOM 951 N N . GLU A 1 121 ? 20.070 -8.427 -28.756 1.00 49.50 121 GLU A N 1
ATOM 952 C CA . GLU A 1 121 ? 19.670 -9.594 -29.547 1.00 49.50 121 GLU A CA 1
ATOM 953 C C . GLU A 1 121 ? 18.503 -10.353 -28.890 1.00 49.50 121 GLU A C 1
ATOM 955 O O . GLU A 1 121 ? 17.508 -10.657 -29.556 1.00 49.50 121 GLU A O 1
ATOM 960 N N . ARG A 1 122 ? 18.546 -10.554 -27.564 1.00 54.34 122 ARG A N 1
ATOM 961 C CA . ARG A 1 122 ? 17.404 -11.066 -26.777 1.00 54.34 122 ARG A CA 1
ATOM 962 C C . ARG A 1 122 ? 16.171 -10.172 -26.920 1.00 54.34 122 ARG A C 1
ATOM 964 O O . ARG A 1 122 ? 15.050 -10.661 -27.026 1.00 54.34 122 ARG A O 1
ATOM 971 N N . PHE A 1 123 ? 16.391 -8.863 -26.973 1.00 50.38 123 PHE A N 1
ATOM 972 C CA . PHE A 1 123 ? 15.358 -7.840 -27.054 1.00 50.38 123 PHE A CA 1
ATOM 973 C C . PHE A 1 123 ? 14.576 -7.842 -28.381 1.00 50.38 123 PHE A C 1
ATOM 975 O O . PHE A 1 123 ? 13.353 -7.711 -28.373 1.00 50.38 123 PHE A O 1
ATOM 982 N N . ILE A 1 124 ? 15.254 -8.042 -29.518 1.00 51.38 124 ILE A N 1
ATOM 983 C CA . ILE A 1 124 ? 14.618 -8.101 -30.849 1.00 51.38 124 ILE A CA 1
ATOM 984 C C . ILE A 1 124 ? 13.716 -9.336 -30.991 1.00 51.38 124 ILE A C 1
ATOM 986 O O . ILE A 1 124 ? 12.671 -9.265 -31.635 1.00 51.38 124 ILE A O 1
ATOM 990 N N . ASN A 1 125 ? 14.091 -10.452 -30.365 1.00 53.84 125 ASN A N 1
ATOM 991 C CA . ASN A 1 125 ? 13.397 -11.729 -30.529 1.00 53.84 125 ASN A CA 1
ATOM 992 C C . ASN A 1 125 ? 12.235 -11.953 -29.539 1.00 53.84 125 ASN A C 1
ATOM 994 O O . ASN A 1 125 ? 11.483 -12.906 -29.715 1.00 53.84 125 ASN A O 1
ATOM 998 N N . SER A 1 126 ? 12.076 -11.106 -28.512 1.00 54.62 126 SER A N 1
ATOM 999 C CA . SER A 1 126 ? 11.240 -11.400 -27.330 1.00 54.62 126 SER A CA 1
ATOM 1000 C C . SER A 1 126 ? 10.177 -10.335 -27.006 1.00 54.62 126 SER A C 1
ATOM 1002 O O . SER A 1 126 ? 9.497 -10.440 -25.992 1.00 54.62 126 SER A O 1
ATOM 1004 N N . GLN A 1 127 ? 9.988 -9.300 -27.833 1.00 54.03 127 GLN A N 1
ATOM 1005 C CA . GLN A 1 127 ? 9.176 -8.126 -27.465 1.00 54.03 127 GLN A CA 1
ATOM 1006 C C . GLN A 1 127 ? 7.749 -8.449 -26.958 1.00 54.03 127 GLN A C 1
ATOM 1008 O O . GLN A 1 127 ? 7.313 -7.847 -25.975 1.00 54.03 127 GLN A O 1
ATOM 1013 N N . ASP A 1 128 ? 7.051 -9.412 -27.569 1.00 57.75 128 ASP A N 1
ATOM 1014 C CA . ASP A 1 128 ? 5.716 -9.844 -27.116 1.00 57.75 128 ASP A CA 1
ATOM 1015 C C . ASP A 1 128 ? 5.755 -10.652 -25.801 1.00 57.75 128 ASP A C 1
ATOM 1017 O O . ASP A 1 128 ? 4.821 -10.585 -24.999 1.00 57.75 128 ASP A O 1
ATOM 1021 N N . ASP A 1 129 ? 6.852 -11.364 -25.529 1.00 61.91 129 ASP A N 1
ATOM 1022 C CA . ASP A 1 129 ? 7.054 -12.097 -24.275 1.00 61.91 129 ASP A CA 1
ATOM 1023 C C . ASP A 1 129 ? 7.435 -11.155 -23.123 1.00 61.91 129 ASP A C 1
ATOM 1025 O O . ASP A 1 129 ? 6.981 -11.340 -21.993 1.00 61.91 129 ASP A O 1
ATOM 1029 N N . LEU A 1 130 ? 8.212 -10.105 -23.399 1.00 60.59 130 LEU A N 1
ATOM 1030 C CA . LEU A 1 130 ? 8.671 -9.140 -22.397 1.00 60.59 130 LEU A CA 1
ATOM 1031 C C . LEU A 1 130 ? 7.520 -8.349 -21.766 1.00 60.59 130 LEU A C 1
ATOM 1033 O O . LEU A 1 130 ? 7.462 -8.226 -20.541 1.00 60.59 130 LEU A O 1
ATOM 1037 N N . ASP A 1 131 ? 6.570 -7.863 -22.572 1.00 66.19 131 ASP A N 1
ATOM 1038 C CA . ASP A 1 131 ? 5.389 -7.142 -22.068 1.00 66.19 131 ASP A CA 1
ATOM 1039 C C . ASP A 1 131 ? 4.553 -8.039 -21.128 1.00 66.19 131 ASP A C 1
ATOM 1041 O O . ASP A 1 131 ? 4.021 -7.575 -20.113 1.00 66.19 131 ASP A O 1
ATOM 1045 N N . LYS A 1 132 ? 4.460 -9.341 -21.436 1.00 68.88 132 LYS A N 1
ATOM 1046 C CA . LYS A 1 132 ? 3.753 -10.330 -20.613 1.00 68.88 132 LYS A CA 1
ATOM 1047 C C . LYS A 1 132 ? 4.511 -10.650 -19.322 1.00 68.88 132 LYS A C 1
ATOM 1049 O O . LYS A 1 132 ? 3.897 -10.685 -18.260 1.00 68.88 132 LYS A O 1
ATOM 1054 N N . ILE A 1 133 ? 5.827 -10.836 -19.397 1.00 68.50 133 ILE A N 1
ATOM 1055 C CA . ILE A 1 133 ? 6.681 -11.124 -18.237 1.00 68.50 133 ILE A CA 1
ATOM 1056 C C . ILE A 1 133 ? 6.663 -9.954 -17.248 1.00 68.50 133 ILE A C 1
ATOM 1058 O O . ILE A 1 133 ? 6.424 -10.160 -16.061 1.00 68.50 133 ILE A O 1
ATOM 1062 N N . VAL A 1 134 ? 6.841 -8.716 -17.723 1.00 71.69 134 VAL A N 1
ATOM 1063 C CA . VAL A 1 134 ? 6.802 -7.535 -16.844 1.00 71.69 134 VAL A CA 1
ATOM 1064 C C . VAL A 1 134 ? 5.433 -7.371 -16.196 1.00 71.69 134 VAL A C 1
ATOM 1066 O O . VAL A 1 134 ? 5.352 -7.028 -15.017 1.00 71.69 134 VAL A O 1
ATOM 1069 N N . ARG A 1 135 ? 4.352 -7.638 -16.937 1.00 74.81 135 ARG A N 1
ATOM 1070 C CA . ARG A 1 135 ? 2.999 -7.638 -16.376 1.00 74.81 135 ARG A CA 1
ATOM 1071 C C . ARG A 1 135 ? 2.886 -8.606 -15.198 1.00 74.81 135 ARG A C 1
ATOM 1073 O O . ARG A 1 135 ? 2.448 -8.170 -14.140 1.00 74.81 135 ARG A O 1
ATOM 1080 N N . GLU A 1 136 ? 3.292 -9.862 -15.364 1.00 74.88 136 GLU A N 1
ATOM 1081 C CA . GLU A 1 136 ? 3.225 -10.869 -14.293 1.00 74.88 136 GLU A CA 1
ATOM 1082 C C . GLU A 1 136 ? 4.057 -10.457 -13.071 1.00 74.88 136 GLU A C 1
ATOM 1084 O O . GLU A 1 136 ? 3.549 -10.466 -11.954 1.00 74.88 136 GLU A O 1
ATOM 1089 N N . ILE A 1 137 ? 5.288 -9.972 -13.277 1.00 75.44 137 ILE A N 1
ATOM 1090 C CA . ILE A 1 137 ? 6.155 -9.499 -12.183 1.00 75.44 137 ILE A CA 1
ATOM 1091 C C . ILE A 1 137 ? 5.480 -8.372 -11.398 1.00 75.44 137 ILE A C 1
ATOM 1093 O O . ILE A 1 137 ? 5.465 -8.377 -10.168 1.00 75.44 137 ILE A O 1
ATOM 1097 N N . ILE A 1 138 ? 4.903 -7.392 -12.096 1.00 78.06 138 ILE A N 1
ATOM 1098 C CA . ILE A 1 138 ? 4.255 -6.257 -11.437 1.00 78.06 138 ILE A CA 1
ATOM 1099 C C . ILE A 1 138 ? 2.995 -6.684 -10.698 1.00 78.06 138 ILE A C 1
ATOM 1101 O O . ILE A 1 138 ? 2.762 -6.213 -9.583 1.00 78.06 138 ILE A O 1
ATOM 1105 N N . ILE A 1 139 ? 2.210 -7.589 -11.282 1.00 80.31 139 ILE A N 1
ATOM 1106 C CA . ILE A 1 139 ? 1.048 -8.175 -10.616 1.00 80.31 139 ILE A CA 1
ATOM 1107 C C . ILE A 1 139 ? 1.485 -8.900 -9.344 1.00 80.31 139 ILE A C 1
ATOM 1109 O O . ILE A 1 139 ? 0.871 -8.688 -8.302 1.00 80.31 139 ILE A O 1
ATOM 1113 N N . ASP A 1 140 ? 2.558 -9.687 -9.386 1.00 81.06 140 ASP A N 1
ATOM 1114 C CA . ASP A 1 140 ? 3.060 -10.418 -8.223 1.00 81.06 140 ASP A CA 1
ATOM 1115 C C . ASP A 1 140 ? 3.597 -9.492 -7.127 1.00 81.06 140 ASP A C 1
ATOM 1117 O O . ASP A 1 140 ? 3.295 -9.700 -5.948 1.00 81.06 140 ASP A O 1
ATOM 1121 N N . ILE A 1 141 ? 4.307 -8.416 -7.484 1.00 81.06 141 ILE A N 1
ATOM 1122 C CA . ILE A 1 141 ? 4.750 -7.397 -6.519 1.00 81.06 141 ILE A CA 1
ATOM 1123 C C . ILE A 1 141 ? 3.540 -6.715 -5.866 1.00 81.06 141 ILE A C 1
ATOM 1125 O O . ILE A 1 141 ? 3.488 -6.566 -4.641 1.00 81.06 141 ILE A O 1
ATOM 1129 N N . VAL A 1 142 ? 2.548 -6.309 -6.665 1.00 86.50 142 VAL A N 1
ATOM 1130 C CA . VAL A 1 142 ? 1.325 -5.664 -6.162 1.00 86.50 142 VAL A CA 1
ATOM 1131 C C . VAL A 1 142 ? 0.524 -6.624 -5.284 1.00 86.50 142 VAL A C 1
ATOM 1133 O O . VAL A 1 142 ? 0.081 -6.234 -4.204 1.00 86.50 142 VAL A O 1
ATOM 1136 N N . ARG A 1 143 ? 0.397 -7.890 -5.689 1.00 85.56 143 ARG A N 1
ATOM 1137 C CA . ARG A 1 143 ? -0.247 -8.958 -4.918 1.00 85.56 143 ARG A CA 1
ATOM 1138 C C . ARG A 1 143 ? 0.458 -9.160 -3.582 1.00 85.56 143 ARG A C 1
ATOM 1140 O O . ARG A 1 143 ? -0.191 -9.128 -2.542 1.00 85.56 143 ARG A O 1
ATOM 1147 N N . SER A 1 144 ? 1.786 -9.262 -3.586 1.00 85.00 144 SER A N 1
ATOM 1148 C CA . SER A 1 144 ? 2.582 -9.387 -2.362 1.00 85.00 144 SER A CA 1
ATOM 1149 C C . SER A 1 144 ? 2.387 -8.210 -1.403 1.00 85.00 144 SER A C 1
ATOM 1151 O O . SER A 1 144 ? 2.428 -8.412 -0.191 1.00 85.00 144 SER A O 1
ATOM 1153 N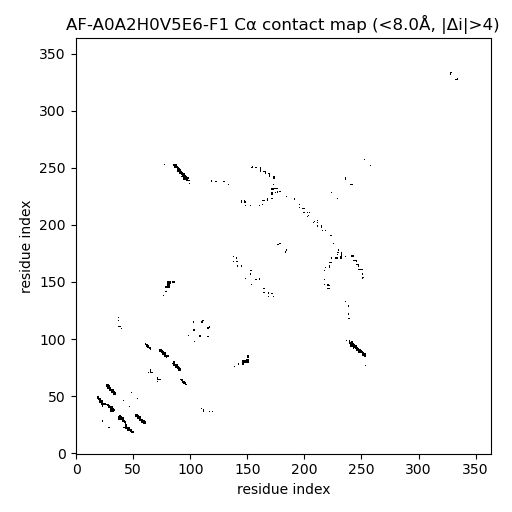 N . ALA A 1 145 ? 2.215 -6.991 -1.914 1.00 85.69 145 ALA A N 1
ATOM 1154 C CA . ALA A 1 145 ? 1.983 -5.815 -1.083 1.00 85.69 145 ALA A CA 1
ATOM 1155 C C . ALA A 1 145 ? 0.557 -5.771 -0.516 1.00 85.69 145 ALA A C 1
ATOM 1157 O O . ALA A 1 145 ? 0.370 -5.526 0.674 1.00 85.69 145 ALA A O 1
ATOM 1158 N N . ILE A 1 146 ? -0.448 -6.026 -1.357 1.00 88.62 146 ILE A N 1
ATOM 1159 C CA . ILE A 1 146 ? -1.865 -5.937 -0.978 1.00 88.62 146 ILE A CA 1
ATOM 1160 C C . ILE A 1 146 ? -2.270 -7.040 -0.007 1.00 88.62 146 ILE A C 1
ATOM 1162 O O . ILE A 1 146 ? -3.045 -6.769 0.906 1.00 88.62 146 ILE A O 1
ATOM 1166 N N . ASN A 1 147 ? -1.677 -8.231 -0.116 1.00 87.44 147 ASN A N 1
ATOM 1167 C CA . ASN A 1 147 ? -1.878 -9.315 0.847 1.00 87.44 147 ASN A CA 1
ATOM 1168 C C . ASN A 1 147 ? -1.532 -8.910 2.294 1.00 87.44 147 ASN A C 1
ATOM 1170 O O . ASN A 1 147 ? -1.950 -9.583 3.232 1.00 87.44 147 ASN A O 1
ATOM 1174 N N . GLY A 1 148 ? -0.747 -7.846 2.496 1.00 85.69 148 GLY A N 1
ATOM 1175 C CA . GLY A 1 148 ? -0.419 -7.333 3.824 1.00 85.69 148 GLY A CA 1
ATOM 1176 C C . GLY A 1 148 ? -1.414 -6.306 4.382 1.00 85.69 148 GLY A C 1
ATOM 1177 O O . GLY A 1 148 ? -1.366 -6.026 5.578 1.00 85.69 148 GLY A O 1
ATOM 1178 N N . TYR A 1 149 ? -2.302 -5.744 3.557 1.00 90.44 149 TYR A N 1
ATOM 1179 C CA . TYR A 1 149 ? -3.308 -4.770 3.988 1.00 90.44 149 TYR A CA 1
ATOM 1180 C C . TYR A 1 149 ? -4.622 -5.451 4.362 1.00 90.44 149 TYR A C 1
ATOM 1182 O O . TYR A 1 149 ? -5.042 -6.403 3.706 1.00 90.44 149 TYR A O 1
ATOM 1190 N N . GLU A 1 150 ? -5.297 -4.922 5.384 1.00 89.19 150 GLU A N 1
ATOM 1191 C CA . GLU A 1 150 ? -6.692 -5.265 5.672 1.00 89.19 150 GLU A CA 1
ATOM 1192 C C . GLU A 1 150 ? -7.624 -4.584 4.664 1.00 89.19 150 GLU A C 1
ATOM 1194 O O . GLU A 1 150 ? -7.361 -3.470 4.204 1.00 89.19 150 GLU A O 1
ATOM 1199 N N . PHE A 1 151 ? -8.753 -5.218 4.349 1.00 88.06 151 PHE A N 1
ATOM 1200 C CA . PHE A 1 151 ? -9.743 -4.643 3.438 1.00 88.06 151 PHE A CA 1
ATOM 1201 C C . PHE A 1 151 ? -10.205 -3.243 3.858 1.00 88.06 151 PHE A C 1
ATOM 1203 O O . PHE A 1 151 ? -10.237 -2.339 3.024 1.00 88.06 151 PHE A O 1
ATOM 1210 N N . ASP A 1 152 ? -10.507 -3.040 5.141 1.00 85.69 152 ASP A N 1
ATOM 1211 C CA . ASP A 1 152 ? -10.987 -1.750 5.652 1.00 85.69 152 ASP A CA 1
ATOM 1212 C C . ASP A 1 152 ? -9.956 -0.627 5.442 1.00 85.69 152 ASP A C 1
ATOM 1214 O O . ASP A 1 152 ? -10.301 0.473 5.011 1.00 85.69 152 ASP A O 1
ATOM 1218 N N . ASP A 1 153 ? -8.668 -0.936 5.623 1.00 87.50 153 ASP A N 1
ATOM 1219 C CA . ASP A 1 153 ? -7.564 -0.008 5.371 1.00 87.50 153 ASP A CA 1
ATOM 1220 C C . ASP A 1 153 ? -7.488 0.383 3.878 1.00 87.50 153 ASP A C 1
ATOM 1222 O O . ASP A 1 153 ? -7.272 1.556 3.550 1.00 87.50 153 ASP A O 1
ATOM 1226 N N . THR A 1 154 ? -7.726 -0.567 2.959 1.00 86.25 154 THR A N 1
ATOM 1227 C CA . THR A 1 154 ? -7.735 -0.290 1.506 1.00 86.25 154 THR A CA 1
ATOM 1228 C C . THR A 1 154 ? -8.895 0.600 1.062 1.00 86.25 154 THR A C 1
ATOM 1230 O O . THR A 1 154 ? -8.742 1.343 0.091 1.00 86.25 154 THR A O 1
ATOM 1233 N N . GLN A 1 155 ? -10.031 0.560 1.766 1.00 86.44 155 GLN A N 1
ATOM 1234 C CA . GLN A 1 155 ? -11.203 1.380 1.450 1.00 86.44 155 GLN A CA 1
ATOM 1235 C C . GLN A 1 155 ? -11.128 2.749 2.136 1.00 86.44 155 GLN A C 1
ATOM 1237 O O . GLN A 1 155 ? -11.228 3.785 1.476 1.00 86.44 155 GLN A O 1
ATOM 1242 N N . THR A 1 156 ? -10.868 2.772 3.445 1.00 85.38 156 THR A N 1
ATOM 1243 C CA . THR A 1 156 ? -10.864 3.994 4.264 1.00 85.38 156 THR A CA 1
ATOM 1244 C C . THR A 1 156 ? -9.665 4.895 3.956 1.00 85.38 156 THR A C 1
ATOM 1246 O O . THR A 1 156 ? -9.790 6.122 3.918 1.00 85.38 156 THR A O 1
ATOM 1249 N N . HIS A 1 157 ? -8.493 4.311 3.685 1.00 89.12 157 HIS A N 1
ATOM 1250 C CA . HIS A 1 157 ? -7.241 5.043 3.446 1.00 89.12 157 HIS A CA 1
ATOM 1251 C C . HIS A 1 157 ? -6.688 4.837 2.035 1.00 89.12 157 HIS A C 1
ATOM 1253 O O . HIS A 1 157 ? -5.484 4.958 1.797 1.00 89.12 157 HIS A O 1
ATOM 1259 N N . LYS A 1 158 ? -7.587 4.602 1.077 1.00 89.12 158 LYS A N 1
ATOM 1260 C CA . LYS A 1 158 ? -7.301 4.279 -0.325 1.00 89.12 158 LYS A CA 1
ATOM 1261 C C . LYS A 1 158 ? -6.174 5.093 -0.962 1.00 89.12 158 LYS A C 1
ATOM 1263 O O . LYS A 1 158 ? -5.246 4.521 -1.518 1.00 89.12 158 LYS A O 1
ATOM 1268 N N . GLN A 1 159 ? -6.215 6.423 -0.861 1.00 87.25 159 GLN A N 1
ATOM 1269 C CA . GLN A 1 159 ? -5.199 7.291 -1.481 1.00 87.25 159 GLN A CA 1
ATOM 1270 C C . GLN A 1 159 ? -3.799 7.082 -0.893 1.00 87.25 159 GLN A C 1
ATOM 1272 O O . GLN A 1 159 ? -2.815 7.054 -1.629 1.00 87.25 159 GLN A O 1
ATOM 1277 N N . LEU A 1 160 ? -3.716 6.894 0.425 1.00 87.62 160 LEU A N 1
ATOM 1278 C CA . LEU A 1 160 ? -2.455 6.667 1.121 1.00 87.62 160 LEU A CA 1
ATOM 1279 C C . LEU A 1 160 ? -1.876 5.293 0.760 1.00 87.62 160 LEU A C 1
ATOM 1281 O O . LEU A 1 160 ? -0.699 5.187 0.423 1.00 87.62 160 LEU A O 1
ATOM 1285 N N . VAL A 1 161 ? -2.724 4.260 0.751 1.00 88.56 161 VAL A N 1
ATOM 1286 C CA . VAL A 1 161 ? -2.348 2.902 0.330 1.00 88.56 161 VAL A CA 1
ATOM 1287 C C . VAL A 1 161 ? -1.852 2.907 -1.117 1.00 88.56 161 VAL A C 1
ATOM 1289 O O . VAL A 1 161 ? -0.772 2.395 -1.396 1.00 88.56 161 VAL A O 1
ATOM 1292 N N . LEU A 1 162 ? -2.577 3.558 -2.034 1.00 88.62 162 LEU A N 1
ATOM 1293 C CA . LEU A 1 162 ? -2.166 3.704 -3.434 1.00 88.62 162 LEU A CA 1
ATOM 1294 C C . LEU A 1 162 ? -0.816 4.415 -3.573 1.00 88.62 162 LEU A C 1
ATOM 1296 O O . LEU A 1 162 ? 0.013 4.003 -4.385 1.00 88.62 162 LEU A O 1
ATOM 1300 N N . GLN A 1 163 ? -0.571 5.470 -2.794 1.00 87.06 163 GLN A N 1
ATOM 1301 C CA . GLN A 1 163 ? 0.703 6.188 -2.815 1.00 87.06 163 GLN A CA 1
ATOM 1302 C C . GLN A 1 163 ? 1.864 5.291 -2.372 1.00 87.06 163 GLN A C 1
ATOM 1304 O O . GLN A 1 163 ? 2.896 5.241 -3.049 1.00 87.06 163 GLN A O 1
ATOM 1309 N N . PHE A 1 164 ? 1.696 4.557 -1.271 1.00 88.25 164 PHE A N 1
ATOM 1310 C CA . PHE A 1 164 ? 2.714 3.634 -0.777 1.00 88.25 164 PHE A CA 1
ATOM 1311 C C . PHE A 1 164 ? 2.963 2.474 -1.736 1.00 88.25 164 PHE A C 1
ATOM 1313 O O . PHE A 1 164 ? 4.120 2.144 -1.994 1.00 88.25 164 PHE A O 1
ATOM 1320 N N . LEU A 1 165 ? 1.903 1.928 -2.328 1.00 86.94 165 LEU A N 1
ATOM 1321 C CA . LEU A 1 165 ? 1.964 0.847 -3.302 1.00 86.94 165 LEU A CA 1
ATOM 1322 C C . LEU A 1 165 ? 2.690 1.277 -4.586 1.00 86.94 165 LEU A C 1
ATOM 1324 O O . LEU A 1 165 ? 3.595 0.584 -5.039 1.00 86.94 165 LEU A O 1
ATOM 1328 N N . ARG A 1 166 ? 2.370 2.453 -5.148 1.00 84.50 166 ARG A N 1
ATOM 1329 C CA . ARG A 1 166 ? 3.056 2.988 -6.344 1.00 84.50 166 ARG A CA 1
ATOM 1330 C C . ARG A 1 166 ? 4.556 3.135 -6.115 1.00 84.50 166 ARG A C 1
ATOM 1332 O O . ARG A 1 166 ? 5.347 2.792 -6.990 1.00 84.50 166 ARG A O 1
ATOM 1339 N N . PHE A 1 167 ? 4.941 3.643 -4.947 1.00 81.88 167 PHE A N 1
ATOM 1340 C CA . PHE A 1 167 ? 6.345 3.744 -4.573 1.00 81.88 167 PHE A CA 1
ATOM 1341 C C . PHE A 1 167 ? 6.979 2.364 -4.419 1.00 81.88 167 PHE A C 1
ATOM 1343 O O . PHE A 1 167 ? 8.022 2.114 -5.006 1.00 81.88 167 PHE A O 1
ATOM 1350 N N . TYR A 1 168 ? 6.333 1.472 -3.667 1.00 83.38 168 TYR A N 1
ATOM 1351 C CA . TYR A 1 168 ? 6.826 0.125 -3.401 1.00 83.38 168 TYR A CA 1
ATOM 1352 C C . TYR A 1 168 ? 7.131 -0.624 -4.698 1.00 83.38 168 TYR A C 1
ATOM 1354 O O . TYR A 1 168 ? 8.232 -1.138 -4.864 1.00 83.38 168 TYR A O 1
ATOM 1362 N N . VAL A 1 169 ? 6.197 -0.598 -5.653 1.00 79.38 169 VAL A N 1
ATOM 1363 C CA . VAL A 1 169 ? 6.383 -1.215 -6.970 1.00 79.38 169 VAL A CA 1
ATOM 1364 C C . VAL A 1 169 ? 7.503 -0.526 -7.744 1.00 79.38 169 VAL A C 1
ATOM 1366 O O . VAL A 1 169 ? 8.356 -1.205 -8.303 1.00 79.38 169 VAL A O 1
ATOM 1369 N N . LYS A 1 170 ? 7.537 0.813 -7.771 1.00 77.06 170 LYS A N 1
ATOM 1370 C CA . LYS A 1 170 ? 8.578 1.554 -8.494 1.00 77.06 170 LYS A CA 1
ATOM 1371 C C . LYS A 1 170 ? 9.975 1.231 -7.964 1.00 77.06 170 LYS A C 1
ATOM 1373 O O . LYS A 1 170 ? 10.882 1.060 -8.767 1.00 77.06 170 LYS A O 1
ATOM 1378 N N . THR A 1 171 ? 10.160 1.185 -6.651 1.00 74.81 171 THR A N 1
ATOM 1379 C CA . THR A 1 171 ? 11.472 0.928 -6.051 1.00 74.81 171 THR A CA 1
ATOM 1380 C C . THR A 1 171 ? 11.850 -0.541 -6.188 1.00 74.81 171 THR A C 1
ATOM 1382 O O . THR A 1 171 ? 12.929 -0.827 -6.685 1.00 74.81 171 THR A O 1
ATOM 1385 N N . LEU A 1 172 ? 10.953 -1.485 -5.876 1.00 72.94 172 LEU A N 1
ATOM 1386 C CA . LEU A 1 172 ? 11.255 -2.910 -6.057 1.00 72.94 172 LEU A CA 1
ATOM 1387 C C . LEU A 1 172 ? 11.560 -3.295 -7.504 1.00 72.94 172 LEU A C 1
ATOM 1389 O O . LEU A 1 172 ? 12.299 -4.246 -7.732 1.00 72.94 172 LEU A O 1
ATOM 1393 N N . ALA A 1 173 ? 10.973 -2.586 -8.464 1.00 67.56 173 ALA A N 1
ATOM 1394 C CA . ALA A 1 173 ? 11.198 -2.867 -9.868 1.00 67.56 173 ALA A CA 1
ATOM 1395 C C . ALA A 1 173 ? 12.459 -2.213 -10.453 1.00 67.56 173 ALA A C 1
ATOM 1397 O O . ALA A 1 173 ? 12.867 -2.607 -11.538 1.00 67.56 173 ALA A O 1
ATOM 1398 N N . ASN A 1 174 ? 13.040 -1.200 -9.800 1.00 65.31 174 ASN A N 1
ATOM 1399 C CA . ASN A 1 174 ? 14.120 -0.399 -10.395 1.00 65.31 174 ASN A CA 1
ATOM 1400 C C . ASN A 1 174 ? 15.385 -0.274 -9.546 1.00 65.31 174 ASN A C 1
ATOM 1402 O O . ASN A 1 174 ? 16.413 0.123 -10.090 1.00 65.31 174 ASN A O 1
ATOM 1406 N N . GLU A 1 175 ? 15.318 -0.492 -8.232 1.00 67.38 175 GLU A N 1
ATOM 1407 C CA . GLU A 1 175 ? 16.491 -0.312 -7.379 1.00 67.38 175 GLU A CA 1
ATOM 1408 C C . GLU A 1 175 ? 17.452 -1.482 -7.606 1.00 67.38 175 GLU A C 1
ATOM 1410 O O . GLU A 1 175 ? 17.104 -2.639 -7.351 1.00 67.38 175 GLU A O 1
ATOM 1415 N N . GLU A 1 176 ? 18.650 -1.175 -8.108 1.00 61.66 176 GLU A N 1
ATOM 1416 C CA . GLU A 1 176 ? 19.711 -2.168 -8.260 1.00 61.66 176 GLU A CA 1
ATOM 1417 C C . GLU A 1 176 ? 20.198 -2.602 -6.869 1.00 61.66 176 GLU A C 1
ATOM 1419 O O . GLU A 1 176 ? 20.358 -1.758 -5.988 1.00 61.66 176 GLU A O 1
ATOM 1424 N N . VAL A 1 177 ? 20.442 -3.895 -6.639 1.00 61.72 177 VAL A N 1
ATOM 1425 C CA . VAL A 1 177 ? 20.885 -4.379 -5.322 1.00 61.72 177 VAL A CA 1
ATOM 1426 C C . VAL A 1 177 ? 22.344 -4.781 -5.335 1.00 61.72 177 VAL A C 1
ATOM 1428 O O . VAL A 1 177 ? 22.703 -5.857 -5.812 1.00 61.72 177 VAL A O 1
ATOM 1431 N N . ASP A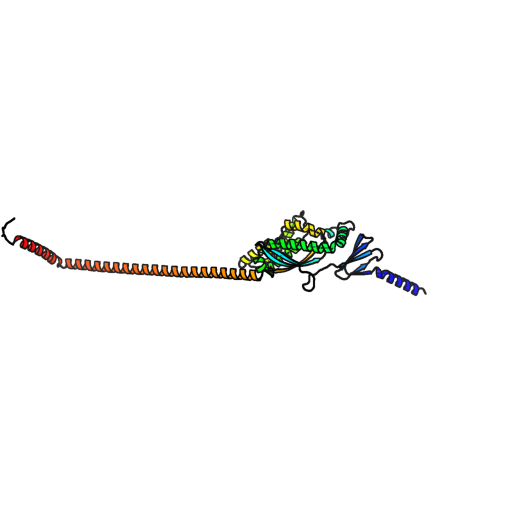 1 178 ? 23.180 -3.958 -4.706 1.00 65.38 178 ASP A N 1
ATOM 1432 C CA . ASP A 1 178 ? 24.527 -4.380 -4.337 1.00 65.38 178 ASP A CA 1
ATOM 1433 C C . ASP A 1 178 ? 24.508 -5.019 -2.943 1.00 65.38 178 ASP A C 1
ATOM 1435 O O . ASP A 1 178 ? 24.609 -4.348 -1.918 1.00 65.38 178 ASP A O 1
ATOM 1439 N N . ASN A 1 179 ? 24.379 -6.346 -2.911 1.00 63.12 179 ASN A N 1
ATOM 1440 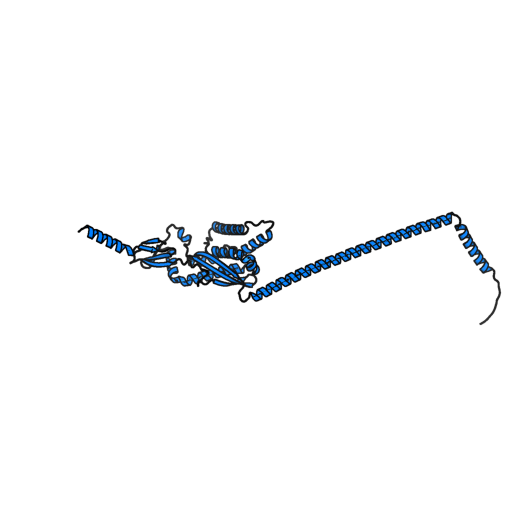C CA . ASN A 1 179 ? 24.402 -7.134 -1.673 1.00 63.12 179 ASN A CA 1
ATOM 1441 C C . ASN A 1 179 ? 25.756 -7.106 -0.950 1.00 63.12 179 ASN A C 1
ATOM 1443 O O . ASN A 1 179 ? 25.854 -7.597 0.176 1.00 63.12 179 ASN A O 1
ATOM 1447 N N . SER A 1 180 ? 26.805 -6.594 -1.597 1.00 64.94 180 SER A N 1
ATOM 1448 C CA . SER A 1 180 ? 28.149 -6.531 -1.031 1.00 64.94 180 SER A CA 1
ATOM 1449 C C . SER A 1 180 ? 28.466 -5.187 -0.370 1.00 64.94 180 SER A C 1
ATOM 1451 O O . SER A 1 180 ? 29.410 -5.123 0.421 1.00 64.94 180 SER A O 1
ATOM 1453 N N . ASP A 1 181 ? 27.657 -4.147 -0.616 1.00 76.56 181 ASP A N 1
ATOM 1454 C CA . ASP A 1 181 ? 27.872 -2.801 -0.083 1.00 76.56 181 ASP A CA 1
ATOM 1455 C C . ASP A 1 181 ? 26.888 -2.441 1.056 1.00 76.56 181 ASP A C 1
ATOM 1457 O O . ASP A 1 181 ? 25.723 -2.102 0.815 1.00 76.56 181 ASP A O 1
ATOM 1461 N N . PRO A 1 182 ? 27.334 -2.437 2.327 1.00 76.44 182 PRO A N 1
ATOM 1462 C CA . PRO A 1 182 ? 26.496 -2.018 3.447 1.00 76.44 182 PRO A CA 1
ATOM 1463 C C . PRO A 1 182 ? 26.102 -0.532 3.400 1.00 76.44 182 PRO A C 1
ATOM 1465 O O . PRO A 1 182 ? 25.118 -0.153 4.042 1.00 76.44 182 PRO A O 1
ATOM 1468 N N . ALA A 1 183 ? 26.826 0.323 2.665 1.00 79.81 183 ALA A N 1
ATOM 1469 C CA . ALA A 1 183 ? 26.446 1.724 2.493 1.00 79.81 183 ALA A CA 1
ATOM 1470 C C . ALA A 1 183 ? 25.156 1.849 1.671 1.00 79.81 183 ALA A C 1
ATOM 1472 O O . ALA A 1 183 ? 24.253 2.586 2.069 1.00 79.81 183 ALA A O 1
ATOM 1473 N N . HIS A 1 184 ? 25.025 1.051 0.610 1.00 74.44 184 HIS A N 1
ATOM 1474 C CA . HIS A 1 184 ? 23.834 1.007 -0.236 1.00 74.44 184 HIS A CA 1
ATOM 1475 C C . HIS A 1 184 ? 22.592 0.551 0.552 1.00 74.44 184 HIS A C 1
ATOM 1477 O O . HIS A 1 184 ? 21.524 1.159 0.476 1.00 74.44 184 HIS A O 1
ATOM 1483 N N . ILE A 1 185 ? 22.740 -0.459 1.416 1.00 74.94 185 ILE A N 1
ATOM 1484 C CA . ILE A 1 185 ? 21.648 -0.926 2.289 1.00 74.94 185 ILE A CA 1
ATOM 1485 C C . ILE A 1 185 ? 21.168 0.192 3.231 1.00 74.94 185 ILE A C 1
ATOM 1487 O O . ILE A 1 185 ? 19.968 0.330 3.486 1.00 74.94 185 ILE A O 1
ATOM 1491 N N . ASN A 1 186 ? 22.092 0.991 3.767 1.00 81.81 186 ASN A N 1
ATOM 1492 C CA . ASN A 1 186 ? 21.750 2.107 4.647 1.00 81.81 186 ASN A CA 1
ATOM 1493 C C . ASN A 1 186 ? 21.109 3.273 3.886 1.00 81.81 186 ASN A C 1
ATOM 1495 O O . ASN A 1 186 ? 20.222 3.925 4.434 1.00 81.81 186 ASN A O 1
ATOM 1499 N N . GLU A 1 187 ? 21.507 3.509 2.636 1.00 81.81 187 GLU A N 1
ATOM 1500 C CA . GLU A 1 187 ? 20.894 4.514 1.763 1.00 81.81 187 GLU A CA 1
ATOM 1501 C C . GLU A 1 187 ? 19.422 4.189 1.481 1.00 81.81 187 GLU A C 1
ATOM 1503 O O . GLU A 1 187 ? 18.557 5.047 1.665 1.00 81.81 187 GLU A O 1
ATOM 1508 N N . ILE A 1 188 ? 19.111 2.928 1.159 1.00 77.88 188 ILE A N 1
ATOM 1509 C CA . ILE A 1 188 ? 17.729 2.471 0.943 1.00 77.88 188 ILE A CA 1
ATOM 1510 C C . ILE A 1 188 ? 16.888 2.687 2.206 1.00 77.88 188 ILE A C 1
ATOM 1512 O O . ILE A 1 188 ? 15.799 3.256 2.139 1.00 77.88 188 ILE A O 1
ATOM 1516 N N . LYS A 1 189 ? 17.404 2.294 3.379 1.00 81.81 189 LYS A N 1
ATOM 1517 C CA . LYS A 1 189 ? 16.707 2.502 4.661 1.00 81.81 189 LYS A CA 1
ATOM 1518 C C . LYS A 1 189 ? 16.476 3.983 4.961 1.00 81.81 189 LYS A C 1
ATOM 1520 O O . LYS A 1 189 ? 15.380 4.352 5.371 1.00 81.81 189 LYS A O 1
ATOM 1525 N N . ALA A 1 190 ? 17.476 4.831 4.727 1.00 85.00 190 ALA A N 1
ATOM 1526 C CA . ALA A 1 190 ? 17.348 6.271 4.928 1.00 85.00 190 ALA A CA 1
ATOM 1527 C C . ALA A 1 190 ? 16.284 6.881 4.003 1.00 85.00 190 ALA A C 1
ATOM 1529 O O . ALA A 1 190 ? 15.503 7.732 4.432 1.00 85.00 190 ALA A O 1
ATOM 1530 N N . TYR A 1 191 ? 16.208 6.411 2.756 1.00 83.50 191 TYR A N 1
ATOM 1531 C CA . TYR A 1 191 ? 15.185 6.829 1.803 1.00 83.50 191 TYR A CA 1
ATOM 1532 C C . TYR A 1 191 ? 13.772 6.420 2.249 1.00 83.50 191 TYR A C 1
ATOM 1534 O O . TYR A 1 191 ? 12.829 7.211 2.146 1.00 83.50 191 TYR A O 1
ATOM 1542 N N . GLU A 1 192 ? 13.614 5.216 2.809 1.00 84.00 192 GLU A N 1
ATOM 1543 C CA . GLU A 1 192 ? 12.348 4.789 3.409 1.00 84.00 192 GLU A CA 1
ATOM 1544 C C . GLU A 1 192 ? 11.938 5.664 4.594 1.00 84.00 192 GLU A C 1
ATOM 1546 O O . GLU A 1 192 ? 10.795 6.122 4.658 1.00 84.00 192 GLU A O 1
ATOM 1551 N N . ASP A 1 193 ? 12.861 5.911 5.521 1.00 87.25 193 ASP A N 1
ATOM 1552 C CA . ASP A 1 193 ? 12.588 6.701 6.719 1.00 87.25 193 ASP A CA 1
ATOM 1553 C C . ASP A 1 193 ? 12.226 8.145 6.344 1.00 87.25 193 ASP A C 1
ATOM 1555 O O . ASP A 1 193 ? 11.270 8.710 6.881 1.00 87.25 193 ASP A O 1
ATOM 1559 N N . GLN A 1 194 ? 12.905 8.720 5.347 1.00 88.31 194 GLN A N 1
ATOM 1560 C CA . GLN A 1 194 ? 12.559 10.029 4.799 1.00 88.31 194 GLN A CA 1
ATOM 1561 C C . GLN A 1 194 ? 11.150 10.039 4.185 1.00 88.31 194 GLN A C 1
ATOM 1563 O O . GLN A 1 194 ? 10.403 10.998 4.377 1.00 88.31 194 GLN A O 1
ATOM 1568 N N . ARG A 1 195 ? 10.747 8.977 3.476 1.00 85.81 195 ARG A N 1
ATOM 1569 C CA . ARG A 1 195 ? 9.385 8.843 2.928 1.00 85.81 195 ARG A CA 1
ATOM 1570 C C . ARG A 1 195 ? 8.338 8.778 4.036 1.00 85.81 195 ARG A C 1
ATOM 1572 O O . ARG A 1 195 ? 7.289 9.410 3.913 1.00 85.81 195 ARG A O 1
ATOM 1579 N N . LEU A 1 196 ? 8.601 8.021 5.102 1.00 88.31 196 LEU A N 1
ATOM 1580 C CA . LEU A 1 196 ? 7.708 7.979 6.258 1.00 88.31 196 LEU A CA 1
ATOM 1581 C C . LEU A 1 196 ? 7.586 9.374 6.876 1.00 88.31 196 LEU A C 1
ATOM 1583 O O . LEU A 1 196 ? 6.474 9.824 7.129 1.00 88.31 196 LEU A O 1
ATOM 1587 N N . GLN A 1 197 ? 8.699 10.092 7.038 1.00 88.38 197 GLN A N 1
ATOM 1588 C CA . GLN A 1 197 ? 8.676 11.468 7.535 1.00 88.38 197 GLN A CA 1
ATOM 1589 C C . GLN A 1 197 ? 7.867 12.404 6.636 1.00 88.38 197 GLN A C 1
ATOM 1591 O O . GLN A 1 197 ? 7.058 13.165 7.148 1.00 88.38 197 GLN A O 1
ATOM 1596 N N . GLN A 1 198 ? 8.004 12.308 5.311 1.00 88.31 198 GLN A N 1
ATOM 1597 C CA . GLN A 1 198 ? 7.187 13.087 4.373 1.00 88.31 198 GLN A CA 1
ATOM 1598 C C . GLN A 1 198 ? 5.691 12.777 4.500 1.00 88.31 198 GLN A C 1
ATOM 1600 O O . GLN A 1 198 ? 4.868 13.678 4.386 1.00 88.31 198 GLN A O 1
ATOM 1605 N N . ALA A 1 199 ? 5.322 11.517 4.742 1.00 85.56 199 ALA A N 1
ATOM 1606 C CA . ALA A 1 199 ? 3.925 11.136 4.957 1.00 85.56 199 ALA A CA 1
ATOM 1607 C C . ALA A 1 199 ? 3.370 11.632 6.304 1.00 85.56 199 ALA A C 1
ATOM 1609 O O . ALA A 1 199 ? 2.157 11.774 6.453 1.00 85.56 199 ALA A O 1
ATOM 1610 N N . LEU A 1 200 ? 4.251 11.867 7.278 1.00 90.06 200 LEU A N 1
ATOM 1611 C CA . LEU A 1 200 ? 3.917 12.400 8.596 1.00 90.06 200 LEU A CA 1
ATOM 1612 C C . LEU A 1 200 ? 4.031 13.930 8.674 1.00 90.06 200 LEU A C 1
ATOM 1614 O O . LEU A 1 200 ? 3.671 14.507 9.698 1.00 90.06 200 LEU A O 1
ATOM 1618 N N . ASP A 1 201 ? 4.529 14.579 7.621 1.00 90.81 201 ASP A N 1
ATOM 1619 C CA . ASP A 1 201 ? 4.775 16.015 7.611 1.00 90.81 201 ASP A CA 1
ATOM 1620 C C . ASP A 1 201 ? 3.474 16.807 7.815 1.00 90.81 201 ASP A C 1
ATOM 1622 O O . ASP A 1 201 ? 2.416 16.478 7.273 1.00 90.81 201 ASP A O 1
ATOM 1626 N N . GLY A 1 202 ? 3.550 17.850 8.640 1.00 85.38 202 GLY A N 1
ATOM 1627 C CA . GLY A 1 202 ? 2.399 18.672 9.017 1.00 85.38 202 GLY A CA 1
ATOM 1628 C C . GLY A 1 202 ? 1.425 18.052 10.030 1.00 85.38 202 GLY A C 1
ATOM 1629 O O . GLY A 1 202 ? 0.402 18.677 10.306 1.00 85.38 202 GLY A O 1
ATOM 1630 N N . LEU A 1 203 ? 1.715 16.873 10.597 1.00 88.62 203 LEU A N 1
ATOM 1631 C CA . LEU A 1 203 ? 0.948 16.293 11.709 1.00 88.62 203 LEU A CA 1
ATOM 1632 C C . LEU A 1 203 ? 1.579 16.651 13.057 1.00 88.62 203 LEU A C 1
ATOM 1634 O O . LEU A 1 203 ? 2.795 16.550 13.234 1.00 88.62 203 LEU A O 1
ATOM 1638 N N . ASP A 1 204 ? 0.750 17.022 14.031 1.00 86.69 204 ASP A N 1
ATOM 1639 C CA . ASP A 1 204 ? 1.219 17.296 15.391 1.00 86.69 204 ASP A CA 1
ATOM 1640 C C . ASP A 1 204 ? 1.221 15.992 16.217 1.00 86.69 204 ASP A C 1
ATOM 1642 O O . ASP A 1 204 ? 0.183 15.337 16.348 1.00 86.69 204 ASP A O 1
ATOM 1646 N N . PRO A 1 205 ? 2.363 15.590 16.809 1.00 86.19 205 PRO A N 1
ATOM 1647 C CA . PRO A 1 205 ? 2.489 14.333 17.545 1.00 86.19 205 PRO A CA 1
ATOM 1648 C C . PRO A 1 205 ? 1.523 14.178 18.726 1.00 86.19 205 PRO A C 1
ATOM 1650 O O . PRO A 1 205 ? 1.234 13.045 19.115 1.00 86.19 205 PRO A O 1
ATOM 1653 N N . VAL A 1 206 ? 1.024 15.276 19.301 1.00 82.12 206 VAL A N 1
ATOM 1654 C CA . VAL A 1 206 ? 0.131 15.243 20.468 1.00 82.12 206 VAL A CA 1
ATOM 1655 C C . VAL A 1 206 ? -1.333 15.131 20.052 1.00 82.12 206 VAL A C 1
ATOM 1657 O O . VAL A 1 206 ? -2.096 14.383 20.663 1.00 82.12 206 VAL A O 1
ATOM 1660 N N . THR A 1 207 ? -1.743 15.860 19.015 1.00 87.94 207 THR A N 1
ATOM 1661 C CA . THR A 1 207 ? -3.147 15.898 18.576 1.00 87.94 207 THR A CA 1
ATOM 1662 C C . THR A 1 207 ? -3.468 14.809 17.549 1.00 87.94 207 THR A C 1
ATOM 1664 O O . THR A 1 207 ? -4.559 14.235 17.588 1.00 87.94 207 THR A O 1
ATOM 1667 N N . ASP A 1 208 ? -2.502 14.434 16.707 1.00 90.88 208 ASP A N 1
ATOM 1668 C CA . ASP A 1 208 ? -2.661 13.469 15.615 1.00 90.88 208 ASP A CA 1
ATOM 1669 C C . ASP A 1 208 ? -2.115 12.067 15.937 1.00 90.88 208 ASP A C 1
ATOM 1671 O O . ASP A 1 208 ? -1.917 11.251 15.034 1.00 90.88 208 ASP A O 1
ATOM 1675 N N . GLU A 1 209 ? -1.915 11.723 17.215 1.00 91.12 209 GLU A N 1
ATOM 1676 C CA . GLU A 1 209 ? -1.309 10.449 17.646 1.00 91.12 209 GLU A CA 1
ATOM 1677 C C . GLU A 1 209 ? -1.936 9.220 16.953 1.00 91.12 209 GLU A C 1
ATOM 1679 O O . GLU A 1 209 ? -1.238 8.312 16.491 1.00 91.12 209 GLU A O 1
ATOM 1684 N N . ARG A 1 210 ? -3.271 9.193 16.826 1.00 88.25 210 ARG A N 1
ATOM 1685 C CA . ARG A 1 210 ? -3.990 8.098 16.148 1.00 88.25 210 ARG A CA 1
ATOM 1686 C C . ARG A 1 210 ? -3.647 8.015 14.664 1.00 88.25 210 ARG A C 1
ATOM 1688 O O . ARG A 1 210 ? -3.477 6.917 14.138 1.00 88.25 210 ARG A O 1
ATOM 1695 N N . ARG A 1 211 ? -3.554 9.165 13.999 1.00 86.38 211 ARG A N 1
ATOM 1696 C CA . ARG A 1 211 ? -3.288 9.269 12.565 1.00 86.38 211 ARG A CA 1
ATOM 1697 C C . ARG A 1 211 ? -1.840 8.907 12.255 1.00 86.38 211 ARG A C 1
ATOM 1699 O O . ARG A 1 211 ? -1.599 8.163 11.314 1.00 86.38 211 ARG A O 1
ATOM 1706 N N . ILE A 1 212 ? -0.903 9.326 13.103 1.00 90.12 212 ILE A N 1
ATOM 1707 C CA . ILE A 1 212 ? 0.512 8.946 13.018 1.00 90.12 212 ILE A CA 1
ATOM 1708 C C . ILE A 1 212 ? 0.672 7.433 13.192 1.00 90.12 212 ILE A C 1
ATOM 1710 O O . ILE A 1 212 ? 1.311 6.784 12.367 1.00 90.12 212 ILE A O 1
ATOM 1714 N N . LYS A 1 213 ? 0.043 6.836 14.217 1.00 91.88 213 LYS A N 1
ATOM 1715 C CA . LYS A 1 213 ? 0.075 5.374 14.420 1.00 91.88 213 LYS A CA 1
ATOM 1716 C C . LYS A 1 213 ? -0.482 4.615 13.220 1.00 91.88 213 LYS A C 1
ATOM 1718 O O . LYS A 1 213 ? 0.087 3.600 12.824 1.00 91.88 213 LYS A O 1
ATOM 1723 N N . LEU A 1 214 ? -1.575 5.107 12.645 1.00 88.50 214 LEU A N 1
ATOM 1724 C CA . LEU A 1 214 ? -2.181 4.534 11.450 1.00 88.50 214 LEU A CA 1
ATOM 1725 C C . LEU A 1 214 ? -1.241 4.623 10.239 1.00 88.50 214 LEU A C 1
ATOM 1727 O O . LEU A 1 214 ? -0.981 3.600 9.615 1.00 88.50 214 LEU A O 1
ATOM 1731 N N . ILE A 1 215 ? -0.707 5.807 9.925 1.00 90.00 215 ILE A N 1
ATOM 1732 C CA . ILE A 1 215 ? 0.194 6.010 8.778 1.00 90.00 215 ILE A CA 1
ATOM 1733 C C . ILE A 1 215 ? 1.422 5.109 8.904 1.00 90.00 215 ILE A C 1
ATOM 1735 O O . ILE A 1 215 ? 1.758 4.402 7.959 1.00 90.00 215 ILE A O 1
ATOM 1739 N N . THR A 1 216 ? 2.041 5.064 10.084 1.00 91.56 216 THR A N 1
ATOM 1740 C CA . THR A 1 216 ? 3.196 4.199 10.350 1.00 91.56 216 THR A CA 1
ATOM 1741 C C . THR A 1 216 ? 2.848 2.719 10.197 1.00 91.56 216 THR A C 1
ATOM 1743 O O . THR A 1 216 ? 3.616 1.968 9.597 1.00 91.56 216 THR A O 1
ATOM 1746 N N . ARG A 1 217 ? 1.677 2.277 10.681 1.00 92.81 217 ARG A N 1
ATOM 1747 C CA . ARG A 1 217 ? 1.203 0.897 10.483 1.00 92.81 217 ARG A CA 1
ATOM 1748 C C . ARG A 1 217 ? 1.049 0.578 8.995 1.00 92.81 217 ARG A C 1
ATOM 1750 O O . ARG A 1 217 ? 1.611 -0.410 8.535 1.00 92.81 217 ARG A O 1
ATOM 1757 N N . LEU A 1 218 ? 0.335 1.424 8.251 1.00 89.88 218 LEU A N 1
ATOM 1758 C CA . LEU A 1 218 ? 0.089 1.240 6.817 1.00 89.88 218 LEU A CA 1
ATOM 1759 C C . LEU A 1 218 ? 1.381 1.276 5.996 1.00 89.88 218 LEU A C 1
ATOM 1761 O O . LEU A 1 218 ? 1.529 0.519 5.040 1.00 89.88 218 LEU A O 1
ATOM 1765 N N . PHE A 1 219 ? 2.326 2.131 6.375 1.00 90.00 219 PHE A N 1
ATOM 1766 C CA . PHE A 1 219 ? 3.637 2.207 5.747 1.00 90.00 219 PHE A CA 1
ATOM 1767 C C . PHE A 1 219 ? 4.424 0.909 5.939 1.00 90.00 219 PHE A C 1
ATOM 1769 O O . PHE A 1 219 ? 4.979 0.382 4.974 1.00 90.00 219 PHE A O 1
ATOM 1776 N N . ASN A 1 220 ? 4.436 0.379 7.168 1.00 88.06 220 ASN A N 1
ATOM 1777 C CA . ASN A 1 220 ? 5.198 -0.815 7.532 1.00 88.06 220 ASN A CA 1
ATOM 1778 C C . ASN A 1 220 ? 4.778 -2.063 6.744 1.00 88.06 220 ASN A C 1
ATOM 1780 O O . ASN A 1 220 ? 5.614 -2.929 6.498 1.00 88.06 220 ASN A O 1
ATOM 1784 N N . VAL A 1 221 ? 3.518 -2.138 6.304 1.00 85.94 221 VAL A N 1
ATOM 1785 C CA . VAL A 1 221 ? 3.026 -3.209 5.421 1.00 85.94 221 VAL A CA 1
ATOM 1786 C C . VAL A 1 221 ? 3.795 -3.233 4.092 1.00 85.94 221 VAL A C 1
ATOM 1788 O O . VAL A 1 221 ? 4.280 -4.278 3.660 1.00 85.94 221 VAL A O 1
ATOM 1791 N N . THR A 1 222 ? 3.971 -2.064 3.473 1.00 82.50 222 THR A N 1
ATOM 1792 C CA . THR A 1 222 ? 4.709 -1.859 2.209 1.00 82.50 222 THR A CA 1
ATOM 1793 C C . THR A 1 222 ? 6.148 -1.408 2.419 1.00 82.50 222 THR A C 1
ATOM 1795 O O . THR A 1 222 ? 6.721 -0.691 1.591 1.00 82.50 222 THR A O 1
ATOM 1798 N N . ARG A 1 223 ? 6.740 -1.775 3.553 1.00 83.75 223 ARG A N 1
ATOM 1799 C CA . ARG A 1 223 ? 8.151 -1.511 3.782 1.00 83.75 223 ARG A CA 1
ATOM 1800 C C . ARG A 1 223 ? 8.990 -2.429 2.896 1.00 83.75 223 ARG A C 1
ATOM 1802 O O . ARG A 1 223 ? 8.740 -3.638 2.795 1.00 83.75 223 ARG A O 1
ATOM 1809 N N . ILE A 1 224 ? 9.955 -1.832 2.222 1.00 76.06 224 ILE A N 1
ATOM 1810 C CA . ILE A 1 224 ? 10.930 -2.484 1.366 1.00 76.06 224 ILE A CA 1
ATOM 1811 C C . ILE A 1 224 ? 11.993 -3.073 2.281 1.00 76.06 224 ILE A C 1
ATOM 1813 O O . ILE A 1 224 ? 12.891 -2.396 2.771 1.00 76.06 224 ILE A O 1
ATOM 1817 N N . ASP A 1 225 ? 11.871 -4.372 2.522 1.00 70.50 225 ASP A N 1
ATOM 1818 C CA . ASP A 1 225 ? 12.954 -5.130 3.126 1.00 70.50 225 ASP A CA 1
ATOM 1819 C C . ASP A 1 225 ? 13.983 -5.488 2.047 1.00 70.50 225 ASP A C 1
ATOM 1821 O O . ASP A 1 225 ? 13.623 -5.847 0.922 1.00 70.50 225 ASP A O 1
ATOM 1825 N N . HIS A 1 226 ? 15.263 -5.437 2.404 1.00 65.88 226 HIS A N 1
ATOM 1826 C CA . HIS A 1 226 ? 16.374 -5.774 1.522 1.00 65.88 226 HIS A CA 1
ATOM 1827 C C . HIS A 1 226 ? 16.218 -7.184 0.933 1.00 65.88 226 HIS A C 1
ATOM 1829 O O . HIS A 1 226 ? 16.424 -7.381 -0.261 1.00 65.88 226 HIS A O 1
ATOM 1835 N N . ALA A 1 227 ? 15.731 -8.146 1.726 1.00 64.94 227 ALA A N 1
ATOM 1836 C CA . ALA A 1 227 ? 15.457 -9.502 1.248 1.00 64.94 227 ALA A CA 1
ATOM 1837 C C . ALA A 1 227 ? 14.412 -9.546 0.112 1.00 64.94 227 ALA A C 1
ATOM 1839 O O . ALA A 1 227 ? 14.545 -10.337 -0.822 1.00 64.94 227 ALA A O 1
ATOM 1840 N N . LYS A 1 228 ? 13.391 -8.676 0.158 1.00 67.25 228 LYS A N 1
ATOM 1841 C CA . LYS A 1 228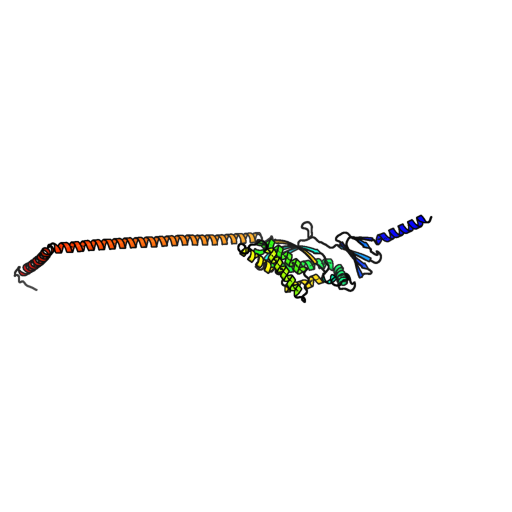 ? 12.368 -8.570 -0.899 1.00 67.25 228 LYS A CA 1
ATOM 1842 C C . LYS A 1 228 ? 12.924 -7.914 -2.163 1.00 67.25 228 LYS A C 1
ATOM 1844 O O . LYS A 1 228 ? 12.473 -8.232 -3.260 1.00 67.25 228 LYS A O 1
ATOM 1849 N N . LEU A 1 229 ? 13.892 -7.014 -2.007 1.00 66.69 229 LEU A N 1
ATOM 1850 C CA . LEU A 1 229 ? 14.550 -6.339 -3.119 1.00 66.69 229 LEU A CA 1
ATOM 1851 C C . LEU A 1 229 ? 15.433 -7.313 -3.917 1.00 66.69 229 LEU A C 1
ATOM 1853 O O . LEU A 1 229 ? 15.294 -7.410 -5.133 1.00 66.69 229 LEU A O 1
ATOM 1857 N N . VAL A 1 230 ? 16.247 -8.121 -3.228 1.00 61.84 230 VAL A N 1
ATOM 1858 C CA . VAL A 1 230 ? 17.134 -9.125 -3.851 1.00 61.84 230 VAL A CA 1
ATOM 1859 C C . VAL A 1 230 ? 16.367 -10.165 -4.666 1.00 61.84 230 VAL A C 1
ATOM 1861 O O . VAL A 1 230 ? 16.792 -10.526 -5.762 1.00 61.84 230 VAL A O 1
ATOM 1864 N N . ALA A 1 231 ? 15.236 -10.649 -4.147 1.00 59.19 231 ALA A N 1
ATOM 1865 C CA . ALA A 1 231 ? 14.446 -11.683 -4.811 1.00 59.19 231 ALA A CA 1
ATOM 1866 C C . ALA A 1 231 ? 13.892 -11.224 -6.174 1.00 59.19 231 ALA A C 1
ATOM 1868 O O . ALA A 1 231 ? 13.901 -11.993 -7.134 1.00 59.19 231 ALA A O 1
ATOM 1869 N N . ASN A 1 232 ? 13.457 -9.964 -6.273 1.00 58.41 232 ASN A N 1
ATOM 1870 C CA . ASN A 1 232 ? 12.777 -9.438 -7.461 1.00 58.41 232 ASN A CA 1
ATOM 1871 C C . ASN A 1 232 ? 13.737 -8.845 -8.509 1.00 58.41 232 ASN A C 1
ATOM 1873 O O . ASN A 1 232 ? 13.423 -8.839 -9.698 1.00 58.41 232 ASN A O 1
ATOM 1877 N N . HIS A 1 233 ? 14.925 -8.411 -8.084 1.00 57.09 233 HIS A N 1
ATOM 1878 C CA . HIS A 1 233 ? 15.968 -7.824 -8.929 1.00 57.09 233 HIS A CA 1
ATOM 1879 C C . HIS A 1 233 ? 16.424 -8.736 -10.085 1.00 57.09 233 HIS A C 1
ATOM 1881 O O . HIS A 1 233 ? 16.587 -8.286 -11.217 1.00 57.09 233 HIS A O 1
ATOM 1887 N N . SER A 1 234 ? 16.557 -10.042 -9.823 1.00 51.88 234 SER A N 1
ATOM 1888 C CA . SER A 1 234 ? 17.099 -11.015 -10.788 1.00 51.88 234 SER A CA 1
ATOM 1889 C C . SER A 1 234 ? 16.323 -11.115 -12.111 1.00 51.88 234 SER A C 1
ATOM 1891 O O . SER A 1 234 ? 16.892 -11.472 -13.144 1.00 51.88 234 SER A O 1
ATOM 1893 N N . ILE A 1 235 ? 15.029 -10.789 -12.110 1.00 51.22 235 ILE A N 1
ATOM 1894 C CA . ILE A 1 235 ? 14.147 -11.058 -13.251 1.00 51.22 235 ILE A CA 1
ATOM 1895 C C . ILE A 1 235 ? 14.084 -9.854 -14.201 1.00 51.22 235 ILE A C 1
ATOM 1897 O O . ILE A 1 235 ? 14.081 -10.036 -15.416 1.00 51.22 235 ILE A O 1
ATOM 1901 N N . LEU A 1 236 ? 14.094 -8.624 -13.675 1.00 55.28 236 LEU A N 1
ATOM 1902 C CA . LEU A 1 236 ? 14.006 -7.406 -14.492 1.00 55.28 236 LEU A CA 1
ATOM 1903 C C . LEU A 1 236 ? 15.353 -7.010 -15.109 1.00 55.28 236 LEU A C 1
ATOM 1905 O O . LEU A 1 236 ? 15.379 -6.618 -16.278 1.00 55.28 236 LEU A O 1
ATOM 1909 N N . GLU A 1 237 ? 16.470 -7.207 -14.401 1.00 53.16 237 GLU A N 1
ATOM 1910 C CA . GLU A 1 237 ? 17.809 -6.982 -14.968 1.00 53.16 237 GLU A CA 1
ATOM 1911 C C . GLU A 1 237 ? 18.085 -7.879 -16.174 1.00 53.16 237 GLU A C 1
ATOM 1913 O O . GLU A 1 237 ? 18.559 -7.398 -17.202 1.00 53.16 237 GLU A O 1
ATOM 1918 N N . THR A 1 238 ? 17.683 -9.153 -16.100 1.00 49.66 238 THR A N 1
ATOM 1919 C CA . THR A 1 238 ? 17.812 -10.106 -17.214 1.00 49.66 238 THR A CA 1
ATOM 1920 C C . THR A 1 238 ? 17.094 -9.613 -18.481 1.00 49.66 238 THR A C 1
ATOM 1922 O O . THR A 1 238 ? 17.476 -9.972 -19.594 1.00 49.66 238 THR A O 1
ATOM 1925 N N . THR A 1 239 ? 16.069 -8.766 -18.326 1.00 52.59 239 THR A N 1
ATOM 1926 C CA . THR A 1 239 ? 15.291 -8.191 -19.436 1.00 52.59 239 THR A CA 1
ATOM 1927 C C . THR A 1 239 ? 15.741 -6.791 -19.871 1.00 52.59 239 THR A C 1
ATOM 1929 O O . THR A 1 239 ? 15.303 -6.322 -20.920 1.00 52.59 239 THR A O 1
ATOM 1932 N N . GLY A 1 240 ? 16.594 -6.105 -19.099 1.00 53.12 240 GLY A N 1
ATOM 1933 C CA . GLY A 1 240 ? 17.021 -4.725 -19.378 1.00 53.12 240 GLY A CA 1
ATOM 1934 C C . GLY A 1 240 ? 15.897 -3.676 -19.301 1.00 53.12 240 GLY A C 1
ATOM 1935 O O . GLY A 1 240 ? 16.014 -2.588 -19.872 1.00 53.12 240 GLY A O 1
ATOM 1936 N N . LEU A 1 241 ? 14.782 -3.990 -18.634 1.00 57.25 241 LEU A N 1
ATOM 1937 C CA . LEU A 1 241 ? 13.593 -3.137 -18.572 1.00 57.25 241 LEU A CA 1
ATOM 1938 C C . LEU A 1 241 ? 13.580 -2.290 -17.301 1.00 57.25 241 LEU A C 1
ATOM 1940 O O . LEU A 1 241 ? 13.798 -2.795 -16.207 1.00 57.25 241 LEU A O 1
ATOM 1944 N N . HIS A 1 242 ? 13.263 -1.000 -17.456 1.00 58.00 242 HIS A N 1
ATOM 1945 C CA . HIS A 1 242 ? 13.109 -0.059 -16.347 1.00 58.00 242 HIS A CA 1
ATOM 1946 C C . HIS A 1 242 ? 11.661 0.438 -16.277 1.00 58.00 242 HIS A C 1
ATOM 1948 O O . HIS A 1 242 ? 10.994 0.745 -17.269 1.00 58.00 242 HIS A O 1
ATOM 1954 N N . ILE A 1 243 ? 11.119 0.529 -15.077 1.00 64.56 243 ILE A N 1
ATOM 1955 C CA . ILE A 1 243 ? 9.748 0.971 -14.859 1.00 64.56 243 ILE A CA 1
ATOM 1956 C C . ILE A 1 243 ? 9.747 2.451 -14.522 1.00 64.56 243 ILE A C 1
ATOM 1958 O O . ILE A 1 243 ? 9.960 2.866 -13.387 1.00 64.56 243 ILE A O 1
ATOM 1962 N N . VAL A 1 244 ? 9.460 3.283 -15.515 1.00 61.72 244 VAL A N 1
ATOM 1963 C CA . VAL A 1 244 ? 9.534 4.738 -15.336 1.00 61.72 244 VAL A CA 1
ATOM 1964 C C . VAL A 1 244 ? 8.393 5.272 -14.490 1.00 61.72 244 VAL A C 1
ATOM 1966 O O . VAL A 1 244 ? 8.598 6.162 -13.656 1.00 61.72 244 VAL A O 1
ATOM 1969 N N . ARG A 1 245 ? 7.186 4.734 -14.671 1.00 61.41 245 ARG A N 1
ATOM 1970 C CA . ARG A 1 245 ? 6.038 5.124 -13.860 1.00 61.41 245 ARG A CA 1
ATOM 1971 C C . ARG A 1 245 ? 5.041 3.985 -13.731 1.00 61.41 245 ARG A C 1
ATOM 1973 O O . ARG A 1 245 ? 4.529 3.478 -14.718 1.00 61.41 245 ARG A O 1
ATOM 1980 N N . VAL A 1 246 ? 4.690 3.672 -12.493 1.00 71.12 246 VAL A N 1
ATOM 1981 C CA . VAL A 1 246 ? 3.546 2.821 -12.172 1.00 71.12 246 VAL A CA 1
ATOM 1982 C C . VAL A 1 246 ? 2.413 3.732 -11.736 1.00 71.12 246 VAL A C 1
ATOM 1984 O O . VAL A 1 246 ? 2.545 4.469 -10.757 1.00 71.12 246 VAL A O 1
ATOM 1987 N N . ASN A 1 247 ? 1.307 3.690 -12.465 1.00 70.81 247 ASN A N 1
ATOM 1988 C CA . ASN A 1 247 ? 0.047 4.239 -12.005 1.00 70.81 247 ASN A CA 1
ATOM 1989 C C . ASN A 1 247 ? -0.776 3.075 -11.466 1.00 70.81 247 ASN A C 1
ATOM 1991 O O . ASN A 1 247 ? -1.018 2.088 -12.147 1.00 70.81 247 ASN A O 1
ATOM 1995 N N . ILE A 1 248 ? -1.186 3.176 -10.215 1.00 77.94 248 ILE A N 1
ATOM 1996 C CA . ILE A 1 248 ? -2.207 2.284 -9.673 1.00 77.94 248 ILE A CA 1
ATOM 1997 C C . ILE A 1 248 ? -3.411 3.180 -9.520 1.00 77.94 248 ILE A C 1
ATOM 1999 O O . ILE A 1 248 ? -3.378 4.111 -8.710 1.00 77.94 248 ILE A O 1
ATOM 2003 N N . ASP A 1 249 ? -4.358 3.010 -10.431 1.00 78.00 249 ASP A N 1
ATOM 2004 C CA . ASP A 1 249 ? -5.450 3.950 -10.640 1.00 78.00 249 ASP A CA 1
ATOM 2005 C C . ASP A 1 249 ? -6.504 3.760 -9.561 1.00 78.00 249 ASP A C 1
ATOM 2007 O O . ASP A 1 249 ? -6.972 4.745 -8.987 1.00 78.00 249 ASP A O 1
ATOM 2011 N N . ASP A 1 250 ? -6.826 2.500 -9.260 1.00 81.31 250 ASP A N 1
ATOM 2012 C CA . ASP A 1 250 ? -7.920 2.179 -8.363 1.00 81.31 250 ASP A CA 1
ATOM 2013 C C . ASP A 1 250 ? -7.729 0.859 -7.606 1.00 81.31 250 ASP A C 1
ATOM 2015 O O . ASP A 1 250 ? -7.092 -0.074 -8.093 1.00 81.31 250 ASP A O 1
ATOM 2019 N N . ILE A 1 251 ? -8.303 0.798 -6.403 1.00 84.06 251 ILE A N 1
ATOM 2020 C CA . ILE A 1 251 ? -8.489 -0.422 -5.605 1.00 84.06 251 ILE A CA 1
ATOM 2021 C C . ILE A 1 251 ? -9.941 -0.401 -5.145 1.00 84.06 251 ILE A C 1
ATOM 2023 O O . ILE A 1 251 ? -10.322 0.466 -4.353 1.00 84.06 251 ILE A O 1
ATOM 2027 N N . SER A 1 252 ? -10.753 -1.315 -5.657 1.00 84.62 252 SER A N 1
ATOM 2028 C CA . SER A 1 252 ? -12.197 -1.322 -5.430 1.00 84.62 252 SER A CA 1
ATOM 2029 C C . SER A 1 252 ? -12.715 -2.746 -5.239 1.00 84.62 252 SER A C 1
ATOM 2031 O O . SER A 1 252 ? -12.161 -3.687 -5.808 1.00 84.62 252 SER A O 1
ATOM 2033 N N . PRO A 1 253 ? -13.759 -2.953 -4.422 1.00 81.50 253 PRO A N 1
ATOM 2034 C CA . PRO A 1 253 ? -14.396 -4.259 -4.316 1.00 81.50 253 PRO A CA 1
ATOM 2035 C C . PRO A 1 253 ? -14.940 -4.707 -5.689 1.00 81.50 253 PRO A C 1
ATOM 2037 O O . PRO A 1 253 ? -15.316 -3.857 -6.495 1.00 81.50 253 PRO A O 1
ATOM 2040 N N . PRO A 1 254 ? -14.989 -6.020 -5.989 1.00 77.31 254 PRO A N 1
ATOM 2041 C CA . PRO A 1 254 ? -15.496 -6.512 -7.268 1.00 77.31 254 PRO A CA 1
ATOM 2042 C C . PRO A 1 254 ? -16.958 -6.109 -7.494 1.00 77.31 254 PRO A C 1
ATOM 2044 O O . PRO A 1 254 ? -17.786 -6.314 -6.604 1.00 77.31 254 PRO A O 1
ATOM 2047 N N . ASP A 1 255 ? -17.291 -5.659 -8.708 1.00 70.06 255 ASP A N 1
ATOM 2048 C CA . ASP A 1 255 ? -18.624 -5.149 -9.082 1.00 70.06 255 ASP A CA 1
ATOM 2049 C C . ASP A 1 255 ? -19.777 -6.089 -8.694 1.00 70.06 255 ASP A C 1
ATOM 2051 O O . ASP A 1 255 ? -20.847 -5.649 -8.285 1.00 70.06 255 ASP A O 1
ATOM 2055 N N . LYS A 1 256 ? -19.552 -7.408 -8.765 1.00 65.81 256 LYS A N 1
ATOM 2056 C CA . LYS A 1 256 ? -20.568 -8.427 -8.447 1.00 65.81 256 LYS A CA 1
ATOM 2057 C C . LYS A 1 256 ? -20.874 -8.575 -6.951 1.00 65.81 256 LYS A C 1
ATOM 2059 O O . LYS A 1 256 ? -21.855 -9.229 -6.615 1.00 65.81 256 LYS A O 1
ATOM 2064 N N . ILE A 1 257 ? -20.034 -8.043 -6.059 1.00 63.97 257 ILE A N 1
ATOM 2065 C CA . ILE A 1 257 ? -20.144 -8.232 -4.599 1.00 63.97 257 ILE A CA 1
ATOM 2066 C C . ILE A 1 257 ? -20.482 -6.911 -3.889 1.00 63.97 257 ILE A C 1
ATOM 2068 O O . ILE A 1 257 ? -20.771 -6.922 -2.696 1.00 63.97 257 ILE A O 1
ATOM 2072 N N . VAL A 1 258 ? -20.510 -5.779 -4.602 1.00 65.00 258 VAL A N 1
ATOM 2073 C CA . VAL A 1 258 ? -20.774 -4.451 -4.019 1.00 65.00 258 VAL A CA 1
ATOM 2074 C C . VAL A 1 258 ? -22.086 -4.432 -3.233 1.00 65.00 258 VAL A C 1
ATOM 2076 O O . VAL A 1 258 ? -22.093 -3.994 -2.086 1.00 65.00 258 VAL A O 1
ATOM 2079 N N . ASP A 1 259 ? -23.162 -4.994 -3.785 1.00 68.31 259 ASP A N 1
ATOM 2080 C CA . ASP A 1 259 ? -24.481 -5.007 -3.137 1.00 68.31 259 ASP A CA 1
ATOM 2081 C C . ASP A 1 259 ? -24.489 -5.839 -1.845 1.00 68.31 259 ASP A C 1
ATOM 2083 O O . ASP A 1 259 ? -25.051 -5.436 -0.825 1.00 68.31 259 ASP A O 1
ATOM 2087 N N . ALA A 1 260 ? -23.818 -6.995 -1.860 1.00 68.88 260 ALA A N 1
ATOM 2088 C CA . ALA A 1 260 ? -23.679 -7.845 -0.681 1.00 68.88 260 ALA A CA 1
ATOM 2089 C C . ALA A 1 260 ? -22.801 -7.179 0.391 1.00 68.88 260 ALA A C 1
ATOM 2091 O O . ALA A 1 260 ? -23.098 -7.277 1.581 1.00 68.88 260 ALA A O 1
ATOM 2092 N N . TYR A 1 261 ? -21.753 -6.460 -0.019 1.00 64.06 261 TYR A N 1
ATOM 2093 C CA . TYR A 1 261 ? -20.913 -5.678 0.886 1.00 64.06 261 TYR A CA 1
ATOM 2094 C C . TYR A 1 261 ? -21.677 -4.520 1.517 1.00 64.06 261 TYR A C 1
ATOM 2096 O O . TYR A 1 261 ? -21.664 -4.392 2.737 1.00 64.06 261 TYR A O 1
ATOM 2104 N N . GLN A 1 262 ? -22.403 -3.734 0.722 1.00 67.19 262 GLN A N 1
ATOM 2105 C CA . GLN A 1 262 ? -23.246 -2.651 1.231 1.00 67.19 262 GLN A CA 1
ATOM 2106 C C . GLN A 1 262 ? -24.288 -3.186 2.223 1.00 67.19 262 GLN A C 1
ATOM 2108 O O . GLN A 1 262 ? -24.537 -2.570 3.262 1.00 67.19 262 GLN A O 1
ATOM 2113 N N . ALA A 1 263 ? -24.850 -4.372 1.974 1.00 75.69 263 ALA A N 1
ATOM 2114 C CA . ALA A 1 263 ? -25.750 -5.036 2.915 1.00 75.69 263 ALA A CA 1
ATOM 2115 C C . ALA A 1 263 ? -25.052 -5.444 4.231 1.00 75.69 263 ALA A C 1
ATOM 2117 O O . ALA A 1 263 ? -25.609 -5.258 5.313 1.00 75.69 263 ALA A O 1
ATOM 2118 N N . ILE A 1 264 ? -23.823 -5.965 4.173 1.00 73.81 264 ILE A N 1
ATOM 2119 C CA . ILE A 1 264 ? -23.050 -6.334 5.371 1.00 73.81 264 ILE A CA 1
ATOM 2120 C C . ILE A 1 264 ? -22.620 -5.092 6.159 1.00 73.81 264 ILE A C 1
ATOM 2122 O O . ILE A 1 264 ? -22.726 -5.079 7.385 1.00 73.81 264 ILE A O 1
ATOM 2126 N N . GLU A 1 265 ? -22.162 -4.039 5.487 1.00 70.94 265 GLU A N 1
ATOM 2127 C CA . GLU A 1 265 ? -21.747 -2.791 6.130 1.00 70.94 265 GLU A CA 1
ATOM 2128 C C . GLU A 1 265 ? -22.920 -2.088 6.804 1.00 70.94 265 GLU A C 1
ATOM 2130 O O . GLU A 1 265 ? -22.814 -1.679 7.962 1.00 70.94 265 GLU A O 1
ATOM 2135 N N . THR A 1 266 ? -24.069 -2.011 6.128 1.00 77.69 266 THR A N 1
ATOM 2136 C CA . THR A 1 266 ? -25.292 -1.462 6.727 1.00 77.69 266 THR A CA 1
ATOM 2137 C C . THR A 1 266 ? -25.740 -2.290 7.931 1.00 77.69 266 THR A C 1
ATOM 2139 O O . THR A 1 266 ? -26.065 -1.713 8.972 1.00 77.69 266 THR A O 1
ATOM 2142 N N . ALA A 1 267 ? -25.670 -3.623 7.861 1.00 78.81 267 ALA A N 1
ATOM 2143 C CA . ALA A 1 267 ? -25.955 -4.494 9.001 1.00 78.81 267 ALA A CA 1
ATOM 2144 C C . ALA A 1 267 ? -24.959 -4.292 10.161 1.00 78.81 267 ALA A C 1
ATOM 2146 O O . ALA A 1 267 ? -25.359 -4.221 11.327 1.00 78.81 267 ALA A O 1
ATOM 2147 N N . HIS A 1 268 ? -23.664 -4.144 9.870 1.00 70.19 268 HIS A N 1
ATOM 2148 C CA . HIS A 1 268 ? -22.643 -3.898 10.886 1.00 70.19 268 HIS A CA 1
ATOM 2149 C C . HIS A 1 268 ? -22.837 -2.532 11.557 1.00 70.19 268 HIS A C 1
ATOM 2151 O O . HIS A 1 268 ? -22.816 -2.450 12.790 1.00 70.19 268 HIS A O 1
ATOM 2157 N N . ALA A 1 269 ? -23.115 -1.485 10.776 1.00 72.56 269 ALA A N 1
ATOM 2158 C CA . ALA A 1 269 ? -23.421 -0.145 11.268 1.00 72.56 269 ALA A CA 1
ATOM 2159 C C . ALA A 1 269 ? -24.661 -0.142 12.177 1.00 72.56 269 ALA A C 1
ATOM 2161 O O . ALA A 1 269 ? -24.623 0.417 13.276 1.00 72.56 269 ALA A O 1
ATOM 2162 N N . GLN A 1 270 ? -25.728 -0.842 11.776 1.00 83.88 270 GLN A N 1
ATOM 2163 C CA . GLN A 1 270 ? -26.918 -1.033 12.610 1.00 83.88 270 GLN A CA 1
ATOM 2164 C C . GLN A 1 270 ? -26.590 -1.779 13.909 1.00 83.88 270 GLN A C 1
ATOM 2166 O O . GLN A 1 270 ? -27.054 -1.387 14.979 1.00 83.88 270 GLN A O 1
ATOM 2171 N N . SER A 1 271 ? -25.742 -2.811 13.852 1.00 77.81 271 SER A N 1
ATOM 2172 C CA . SER A 1 271 ? -25.327 -3.555 15.047 1.00 77.81 271 SER A CA 1
ATOM 2173 C C . SER A 1 271 ? -24.524 -2.691 16.027 1.00 77.81 271 SER A C 1
ATOM 2175 O O . SER A 1 271 ? -24.688 -2.807 17.243 1.00 77.81 271 SER A O 1
ATOM 2177 N N . LEU A 1 272 ? -23.670 -1.798 15.516 1.00 79.94 272 LEU A N 1
ATOM 2178 C CA . LEU A 1 272 ? -22.880 -0.887 16.335 1.00 79.94 272 LEU A CA 1
ATOM 2179 C C . LEU A 1 272 ? -23.792 0.146 17.006 1.00 79.94 272 LEU A C 1
ATOM 2181 O O . LEU A 1 272 ? -23.700 0.347 18.216 1.00 79.94 272 LEU A O 1
ATOM 2185 N N . ALA A 1 273 ? -24.733 0.716 16.248 1.00 80.50 273 ALA A N 1
ATOM 2186 C CA . ALA A 1 273 ? -25.748 1.630 16.766 1.00 80.50 273 ALA A CA 1
ATOM 2187 C C . ALA A 1 273 ? -26.639 0.966 17.834 1.00 80.50 273 ALA A C 1
ATOM 2189 O O . ALA A 1 273 ? -26.932 1.573 18.867 1.00 80.50 273 ALA A O 1
ATOM 2190 N N . ALA A 1 274 ? -27.011 -0.304 17.648 1.00 85.12 274 ALA A N 1
ATOM 2191 C CA . ALA A 1 274 ? -27.743 -1.090 18.643 1.00 85.12 274 ALA A CA 1
ATOM 2192 C C . ALA A 1 274 ? -26.920 -1.320 19.927 1.00 85.12 274 ALA A C 1
ATOM 2194 O O . ALA A 1 274 ? -27.430 -1.211 21.040 1.00 85.12 274 ALA A O 1
ATOM 2195 N N . LYS A 1 275 ? -25.613 -1.583 19.802 1.00 85.88 275 LYS A N 1
ATOM 2196 C CA . LYS A 1 275 ? -24.714 -1.701 20.964 1.00 85.88 275 LYS A CA 1
ATOM 2197 C C . LYS A 1 275 ? -24.544 -0.369 21.696 1.00 85.88 275 LYS A C 1
ATOM 2199 O O . LYS A 1 275 ? -24.459 -0.358 22.922 1.00 85.88 275 LYS A O 1
ATOM 2204 N N . GLU A 1 276 ? -24.474 0.746 20.974 1.00 84.88 276 GLU A N 1
ATOM 2205 C CA . GLU A 1 276 ? -24.376 2.076 21.581 1.00 84.88 276 GLU A CA 1
ATOM 2206 C C . GLU A 1 276 ? -25.651 2.474 22.321 1.00 84.88 276 GLU A C 1
ATOM 2208 O O . GLU A 1 276 ? -25.572 2.961 23.448 1.00 84.88 276 GLU A O 1
ATOM 2213 N N . THR A 1 277 ? -26.817 2.241 21.720 1.00 84.44 277 THR A N 1
ATOM 2214 C CA . THR A 1 277 ? -28.118 2.489 22.363 1.00 84.44 277 THR A CA 1
ATOM 2215 C C . THR A 1 277 ? -28.274 1.635 23.616 1.00 84.44 277 THR A C 1
ATOM 2217 O O . THR A 1 277 ? -28.492 2.191 24.687 1.00 84.44 277 THR A O 1
ATOM 2220 N N . ALA A 1 278 ? -27.975 0.334 23.547 1.00 84.62 278 ALA A N 1
ATOM 2221 C CA . ALA A 1 278 ? -27.973 -0.531 24.727 1.00 84.62 278 ALA A CA 1
ATOM 2222 C C . ALA A 1 278 ? -27.031 -0.022 25.840 1.00 84.62 278 ALA A C 1
ATOM 2224 O O . ALA A 1 278 ? -27.386 -0.025 27.018 1.00 84.62 278 ALA A O 1
ATOM 2225 N N . LYS A 1 279 ? -25.829 0.468 25.494 1.00 89.06 279 LYS A N 1
ATOM 2226 C CA . LYS A 1 279 ? -24.911 1.087 26.471 1.00 89.06 279 LYS A CA 1
ATOM 2227 C C . LYS A 1 279 ? -25.474 2.375 27.079 1.00 89.06 279 LYS A C 1
ATOM 2229 O O . LYS A 1 279 ? -25.267 2.613 28.274 1.00 89.06 279 LYS A O 1
ATOM 2234 N N . ARG A 1 280 ? -26.161 3.207 26.289 1.00 88.25 280 ARG A N 1
ATOM 2235 C CA . ARG A 1 280 ? -26.835 4.422 26.780 1.00 88.25 280 ARG A CA 1
ATOM 2236 C C . ARG A 1 280 ? -27.950 4.056 27.752 1.00 88.25 280 ARG A C 1
ATOM 2238 O O . ARG A 1 280 ? -27.959 4.589 28.857 1.00 88.25 280 ARG A O 1
ATOM 2245 N N . ASP A 1 281 ? -28.781 3.079 27.412 1.00 88.50 281 ASP A N 1
ATOM 2246 C CA . ASP A 1 281 ? -29.891 2.630 28.257 1.00 88.50 281 ASP A CA 1
ATOM 2247 C C . ASP A 1 281 ? -29.393 2.045 29.583 1.00 88.50 281 ASP A C 1
ATOM 2249 O O . ASP A 1 281 ? -29.893 2.399 30.648 1.00 88.50 281 ASP A O 1
ATOM 2253 N N . ILE A 1 282 ? -28.326 1.235 29.554 1.00 86.19 282 ILE A N 1
ATOM 2254 C CA . ILE A 1 282 ? -27.672 0.733 30.774 1.00 86.19 282 ILE A CA 1
ATOM 2255 C C . ILE A 1 282 ? -27.151 1.891 31.636 1.00 86.19 282 ILE A C 1
ATOM 2257 O O . ILE A 1 282 ? -27.225 1.836 32.864 1.00 86.19 282 ILE A O 1
ATOM 2261 N N . THR A 1 283 ? -26.601 2.936 31.015 1.00 89.19 283 THR A N 1
ATOM 2262 C CA . THR A 1 283 ? -26.104 4.117 31.734 1.00 89.19 283 THR A CA 1
ATOM 2263 C C . THR A 1 283 ? -27.243 4.891 32.394 1.00 89.19 283 THR A C 1
ATOM 2265 O O . THR A 1 283 ? -27.125 5.247 33.567 1.00 89.19 283 THR A O 1
ATOM 2268 N N . ILE A 1 284 ? -28.350 5.099 31.676 1.00 90.75 284 ILE A N 1
ATOM 2269 C CA . ILE A 1 284 ? -29.550 5.770 32.192 1.00 90.75 284 ILE A CA 1
ATOM 2270 C C . ILE A 1 284 ? -30.142 4.960 33.348 1.00 90.75 284 ILE A C 1
ATOM 2272 O O . ILE A 1 284 ? -30.284 5.496 34.445 1.00 90.75 284 ILE A O 1
ATOM 2276 N N . ALA A 1 285 ? -30.358 3.656 33.161 1.00 88.94 285 ALA A N 1
ATOM 2277 C CA . ALA A 1 285 ? -30.889 2.768 34.194 1.00 88.94 285 ALA A CA 1
ATOM 2278 C C . ALA A 1 285 ? -29.999 2.731 35.450 1.00 88.94 285 ALA A C 1
ATOM 2280 O O . ALA A 1 285 ? -30.495 2.753 36.577 1.00 88.94 285 ALA A O 1
ATOM 2281 N N . LYS A 1 286 ? -28.666 2.739 35.291 1.00 88.00 286 LYS A N 1
ATOM 2282 C CA . LYS A 1 286 ? -27.732 2.869 36.426 1.00 88.00 286 LYS A CA 1
ATOM 2283 C C . LYS A 1 286 ? -27.844 4.226 37.121 1.00 88.00 286 LYS A C 1
ATOM 2285 O O . LYS A 1 286 ? -27.707 4.286 38.343 1.00 88.00 286 LYS A O 1
ATOM 2290 N N . GLY A 1 287 ? -28.053 5.304 36.367 1.00 90.94 287 GLY A N 1
ATOM 2291 C CA . GLY A 1 287 ? -28.287 6.642 36.909 1.00 90.94 287 GLY A CA 1
ATOM 2292 C C . GLY A 1 287 ? -29.567 6.700 37.740 1.00 90.94 287 GLY A C 1
ATOM 2293 O O . GLY A 1 287 ? -29.544 7.171 38.877 1.00 90.94 287 GLY A O 1
ATOM 2294 N N . GLU A 1 288 ? -30.655 6.141 37.216 1.00 89.88 288 GLU A N 1
ATOM 2295 C CA . GLU A 1 288 ? -31.940 6.043 37.908 1.00 89.88 288 GLU A CA 1
ATOM 2296 C C . GLU A 1 288 ? -31.837 5.193 39.174 1.00 89.88 288 GLU A C 1
ATOM 2298 O O . GLU A 1 288 ? -32.227 5.660 40.245 1.00 89.88 288 GLU A O 1
ATOM 2303 N N . ALA A 1 289 ? -31.226 4.008 39.094 1.00 86.69 289 ALA A N 1
ATOM 2304 C CA . ALA A 1 289 ? -31.023 3.132 40.246 1.00 86.69 289 ALA A CA 1
ATOM 2305 C C . ALA A 1 289 ? -30.234 3.829 41.366 1.00 86.69 289 ALA A C 1
ATOM 2307 O O . ALA A 1 289 ? -30.656 3.811 42.522 1.00 86.69 289 ALA A O 1
ATOM 2308 N N . LYS A 1 290 ? -29.138 4.524 41.027 1.00 87.56 290 LYS A N 1
ATOM 2309 C CA . LYS A 1 290 ? -28.386 5.334 42.000 1.00 87.56 290 LYS A CA 1
ATOM 2310 C C . LYS A 1 290 ? -29.235 6.458 42.588 1.00 87.56 290 LYS A C 1
ATOM 2312 O O . LYS A 1 290 ? -29.141 6.729 43.779 1.00 87.56 290 LYS A O 1
ATOM 2317 N N . SER A 1 291 ? -30.067 7.115 41.781 1.00 85.69 291 SER A N 1
ATOM 2318 C CA . SER A 1 291 ? -30.939 8.187 42.269 1.00 85.69 291 SER A CA 1
ATOM 2319 C C . SER A 1 291 ? -31.988 7.678 43.263 1.00 85.69 291 SER A C 1
ATOM 2321 O O . SER A 1 291 ? -32.271 8.354 44.252 1.00 85.69 291 SER A O 1
ATOM 2323 N N . ILE A 1 292 ? -32.535 6.482 43.028 1.00 89.00 292 ILE A N 1
ATOM 2324 C CA . ILE A 1 292 ? -33.497 5.826 43.917 1.00 89.00 292 ILE A CA 1
ATOM 2325 C C . ILE A 1 292 ? -32.809 5.444 45.226 1.00 89.00 292 ILE A C 1
ATOM 2327 O O . ILE A 1 292 ? -33.343 5.739 46.290 1.00 89.00 292 ILE A O 1
ATOM 2331 N N . ASP A 1 293 ? -31.608 4.871 45.158 1.00 86.06 293 ASP A N 1
ATOM 2332 C CA . ASP A 1 293 ? -30.833 4.489 46.341 1.00 86.06 293 ASP A CA 1
ATOM 2333 C C . ASP A 1 293 ? -30.452 5.706 47.205 1.00 86.06 293 ASP A C 1
ATOM 2335 O O . ASP A 1 293 ? -30.652 5.717 48.420 1.00 86.06 293 ASP A O 1
ATOM 2339 N N . ILE A 1 294 ? -30.020 6.807 46.579 1.00 87.62 294 ILE A N 1
ATOM 2340 C CA . ILE A 1 294 ? -29.745 8.072 47.280 1.00 87.62 294 ILE A CA 1
ATOM 2341 C C . ILE A 1 294 ? -31.014 8.624 47.949 1.00 87.62 294 ILE A C 1
ATOM 2343 O O . ILE A 1 294 ? -30.960 9.104 49.080 1.00 87.62 294 ILE A O 1
ATOM 2347 N N . LYS A 1 295 ? -32.175 8.555 47.283 1.00 89.00 295 LYS A N 1
ATOM 2348 C CA . LYS A 1 295 ? -33.450 8.987 47.880 1.00 89.00 295 LYS A CA 1
ATOM 2349 C C . LYS A 1 295 ? -33.859 8.087 49.045 1.00 89.00 295 LYS A C 1
ATOM 2351 O O . LYS A 1 295 ? -34.206 8.604 50.103 1.00 89.00 295 LYS A O 1
ATOM 2356 N N . ALA A 1 296 ? -33.763 6.769 48.884 1.00 86.06 296 ALA A N 1
ATOM 2357 C CA . ALA A 1 296 ? -34.104 5.797 49.917 1.00 86.06 296 ALA A CA 1
ATOM 2358 C C . ALA A 1 296 ? -33.215 5.952 51.163 1.00 86.06 296 ALA A C 1
ATOM 2360 O O . ALA A 1 296 ? -33.718 6.006 52.286 1.00 86.06 296 ALA A O 1
ATOM 2361 N N . THR A 1 297 ? -31.901 6.107 50.979 1.00 86.19 297 THR A N 1
ATOM 2362 C CA . THR A 1 297 ? -30.947 6.354 52.075 1.00 86.19 297 THR A CA 1
ATOM 2363 C C . THR A 1 297 ? -31.171 7.712 52.745 1.00 86.19 297 THR A C 1
ATOM 2365 O O . THR A 1 297 ? -31.127 7.811 53.977 1.00 86.19 297 THR A O 1
ATOM 2368 N N . ALA A 1 298 ? -31.483 8.759 51.975 1.00 86.81 298 ALA A N 1
ATOM 2369 C CA . ALA A 1 298 ? -31.835 10.070 52.518 1.00 86.81 298 ALA A CA 1
ATOM 2370 C C . ALA A 1 298 ? -33.141 10.038 53.333 1.00 86.81 298 ALA A C 1
ATOM 2372 O O . ALA A 1 298 ? -33.206 10.632 54.411 1.00 86.81 298 ALA A O 1
ATOM 2373 N N . GLU A 1 299 ? -34.172 9.335 52.863 1.00 90.00 299 GLU A N 1
ATOM 2374 C CA . GLU A 1 299 ? -35.437 9.164 53.587 1.00 90.00 299 GLU A CA 1
ATOM 2375 C C . GLU A 1 299 ? -35.270 8.330 54.859 1.00 90.00 299 GLU A C 1
ATOM 2377 O O . GLU A 1 299 ? -35.774 8.723 55.913 1.00 90.00 299 GLU A O 1
ATOM 2382 N N . ALA A 1 300 ? -34.514 7.230 54.800 1.00 85.44 300 ALA A N 1
ATOM 2383 C CA . ALA A 1 300 ? -34.190 6.419 55.972 1.00 85.44 300 ALA A CA 1
ATOM 2384 C C . ALA A 1 300 ? -33.456 7.248 57.040 1.00 85.44 300 ALA A C 1
ATOM 2386 O O . ALA A 1 300 ? -33.821 7.221 58.216 1.00 85.44 300 ALA A O 1
ATOM 2387 N N . SER A 1 301 ? -32.491 8.071 56.617 1.00 85.44 301 SER A N 1
ATOM 2388 C CA . SER A 1 301 ? -31.765 8.987 57.504 1.00 85.44 301 SER A CA 1
ATOM 2389 C C . SER A 1 301 ? -32.678 10.051 58.123 1.00 85.44 301 SER A C 1
ATOM 2391 O O . SER A 1 301 ? -32.521 10.399 59.292 1.00 85.44 301 SER A O 1
ATOM 2393 N N . ARG A 1 302 ? -33.653 10.575 57.365 1.00 87.00 302 ARG A N 1
ATOM 2394 C CA . ARG A 1 302 ? -34.653 11.526 57.885 1.00 87.00 302 ARG A CA 1
ATOM 2395 C C . ARG A 1 302 ? -35.557 10.883 58.932 1.00 87.00 302 ARG A C 1
ATOM 2397 O O . ARG A 1 302 ? -35.792 11.495 59.969 1.00 87.00 302 ARG A O 1
ATOM 2404 N N . ARG A 1 303 ? -36.032 9.658 58.683 1.00 87.56 303 ARG A N 1
ATOM 2405 C CA . ARG A 1 303 ? -36.869 8.912 59.636 1.00 87.56 303 ARG A CA 1
ATOM 2406 C C . ARG A 1 303 ? -36.124 8.620 60.935 1.00 87.56 303 ARG A C 1
ATOM 2408 O O . ARG A 1 303 ? -36.684 8.842 62.000 1.00 87.56 303 ARG A O 1
ATOM 2415 N N . LEU A 1 304 ? -34.860 8.203 60.851 1.00 84.12 304 LEU A N 1
ATOM 2416 C CA . LEU A 1 304 ? -34.013 7.988 62.029 1.00 84.12 304 LEU A CA 1
ATOM 2417 C C . LEU A 1 304 ? -33.881 9.255 62.881 1.00 84.12 304 LEU A C 1
ATOM 2419 O O . LEU A 1 304 ? -34.108 9.197 64.083 1.00 84.12 304 LEU A O 1
ATOM 2423 N N . LYS A 1 305 ? -33.609 10.409 62.260 1.00 87.00 305 LYS A N 1
ATOM 2424 C CA . LYS A 1 305 ? -33.510 11.690 62.980 1.00 87.00 305 LYS A CA 1
ATOM 2425 C C . LYS A 1 305 ? -34.820 12.116 63.644 1.00 87.00 305 LYS A C 1
ATOM 2427 O O . LYS A 1 305 ? -34.786 12.704 64.718 1.00 87.00 305 LYS A O 1
ATOM 2432 N N . MET A 1 306 ? -35.967 11.845 63.017 1.00 86.06 306 MET A N 1
ATOM 2433 C CA . MET A 1 306 ? -37.271 12.122 63.631 1.00 86.06 306 MET A CA 1
ATOM 2434 C C . MET A 1 306 ? -37.519 11.230 64.847 1.00 86.06 306 MET A C 1
ATOM 2436 O O . MET A 1 306 ? -37.902 11.740 65.893 1.00 86.06 306 MET A O 1
ATOM 2440 N N . LEU A 1 307 ? -37.237 9.930 64.735 1.00 85.50 307 LEU A N 1
ATOM 2441 C CA . LEU A 1 307 ? -37.357 8.993 65.855 1.00 85.50 307 LEU A CA 1
ATOM 2442 C C . LEU A 1 307 ? -36.415 9.357 67.010 1.00 85.50 307 LEU A C 1
ATOM 2444 O O . LEU A 1 307 ? -36.802 9.281 68.170 1.00 85.50 307 LEU A O 1
ATOM 2448 N N . GLU A 1 308 ? -35.192 9.792 66.704 1.00 83.56 308 GLU A N 1
ATOM 2449 C CA . GLU A 1 308 ? -34.235 10.266 67.706 1.00 83.56 308 GLU A CA 1
ATOM 2450 C C . GLU A 1 308 ? -34.729 11.545 68.404 1.00 83.56 308 GLU A C 1
ATOM 2452 O O . GLU A 1 308 ? -34.649 11.655 69.628 1.00 83.56 308 GLU A O 1
ATOM 2457 N N . ALA A 1 309 ? -35.317 12.481 67.652 1.00 81.44 309 ALA A N 1
ATOM 2458 C CA . ALA A 1 309 ? -35.931 13.684 68.208 1.00 81.44 309 ALA A CA 1
ATOM 2459 C C . ALA A 1 309 ? -37.165 13.373 69.078 1.00 81.44 309 ALA A C 1
ATOM 2461 O O . ALA A 1 309 ? -37.342 13.991 70.127 1.00 81.44 309 ALA A O 1
ATOM 2462 N N . GLU A 1 310 ? -37.998 12.404 68.689 1.00 83.25 310 GLU A N 1
ATOM 2463 C CA . GLU A 1 310 ? -39.133 11.935 69.494 1.00 83.25 310 GLU A CA 1
ATOM 2464 C C . GLU A 1 310 ? -38.675 11.239 70.777 1.00 83.25 310 GLU A C 1
ATOM 2466 O O . GLU A 1 310 ? -39.218 11.522 71.844 1.00 83.25 310 GLU A O 1
ATOM 2471 N N . ALA A 1 311 ? -37.656 10.380 70.700 1.00 77.19 311 ALA A N 1
ATOM 2472 C CA . ALA A 1 311 ? -37.077 9.721 71.866 1.00 77.19 311 ALA A CA 1
ATOM 2473 C C . ALA A 1 311 ? -36.479 10.743 72.847 1.00 77.19 311 ALA A C 1
ATOM 2475 O O . ALA A 1 311 ? -36.735 10.672 74.049 1.00 77.19 311 ALA A O 1
ATOM 2476 N N . ALA A 1 312 ? -35.749 11.746 72.347 1.00 78.81 312 ALA A N 1
ATOM 2477 C CA . ALA A 1 312 ? -35.257 12.854 73.165 1.00 78.81 312 ALA A CA 1
ATOM 2478 C C . ALA A 1 312 ? -36.409 13.667 73.784 1.00 78.81 312 ALA A C 1
ATOM 2480 O O . ALA A 1 312 ? -36.359 14.025 74.962 1.00 78.81 312 ALA A O 1
ATOM 2481 N N . GLY A 1 313 ? -37.477 13.905 73.016 1.00 77.62 313 GLY A N 1
ATOM 2482 C CA . GLY A 1 313 ? -38.702 14.538 73.495 1.00 77.62 313 GLY A CA 1
ATOM 2483 C C . GLY A 1 313 ? -39.353 13.754 74.636 1.00 77.62 313 GLY A C 1
ATOM 2484 O O . GLY A 1 313 ? -39.630 14.327 75.688 1.00 77.62 313 GLY A O 1
ATOM 2485 N N . GLN A 1 314 ? -39.535 12.442 74.478 1.00 76.38 314 GLN A N 1
ATOM 2486 C CA . GLN A 1 314 ? -40.099 11.575 75.517 1.00 76.38 314 GLN A CA 1
ATOM 2487 C C . GLN A 1 314 ? -39.227 11.535 76.770 1.00 76.38 314 GLN A C 1
ATOM 2489 O O . GLN A 1 314 ? -39.760 11.680 77.868 1.00 76.38 314 GLN A O 1
ATOM 2494 N N . ASN A 1 315 ? -37.906 11.438 76.616 1.00 71.88 315 ASN A N 1
ATOM 2495 C CA . ASN A 1 315 ? -36.979 11.494 77.745 1.00 71.88 315 ASN A CA 1
ATOM 2496 C C . ASN A 1 315 ? -37.101 12.823 78.505 1.00 71.88 315 ASN A C 1
ATOM 2498 O O . ASN A 1 315 ? -37.182 12.816 79.729 1.00 71.88 315 ASN A O 1
ATOM 2502 N N . SER A 1 316 ? -37.215 13.958 77.805 1.00 70.06 316 SER A N 1
ATOM 2503 C CA . SER A 1 316 ? -37.419 15.258 78.464 1.00 70.06 316 SER A CA 1
ATOM 2504 C C . SER A 1 316 ? -38.768 15.350 79.197 1.00 70.06 316 SER A C 1
ATOM 2506 O O . SER A 1 316 ? -38.855 15.931 80.278 1.00 70.06 316 SER A O 1
ATOM 2508 N N . ILE A 1 317 ? -39.824 14.725 78.661 1.00 73.19 317 ILE A N 1
ATOM 2509 C CA . ILE A 1 317 ? -41.138 14.646 79.318 1.00 73.19 317 ILE A CA 1
ATOM 2510 C C . ILE A 1 317 ? -41.065 13.750 80.559 1.00 73.19 317 ILE A C 1
ATOM 2512 O O . ILE A 1 317 ? -41.632 14.098 81.596 1.00 73.19 317 ILE A O 1
ATOM 2516 N N . GLU A 1 318 ? -40.364 12.619 80.487 1.00 64.19 318 GLU A N 1
ATOM 2517 C CA . GLU A 1 318 ? -40.122 11.738 81.633 1.00 64.19 318 GLU A CA 1
ATOM 2518 C C . GLU A 1 318 ? -39.291 12.432 82.721 1.00 64.19 318 GLU A C 1
ATOM 2520 O O . GLU A 1 318 ? -39.616 12.326 83.906 1.00 64.19 318 GLU A O 1
ATOM 2525 N N . GLU A 1 319 ? -38.273 13.208 82.354 1.00 69.50 319 GLU A N 1
ATOM 2526 C CA . GLU A 1 319 ? -37.493 14.017 83.297 1.00 69.50 319 GLU A CA 1
ATOM 2527 C C . GLU A 1 319 ? -38.361 15.067 84.000 1.00 69.50 319 GLU A C 1
ATOM 2529 O O . GLU A 1 319 ? -38.332 15.181 85.227 1.00 69.50 319 GLU A O 1
ATOM 2534 N N . VAL A 1 320 ? -39.214 15.784 83.262 1.00 71.31 320 VAL A N 1
ATOM 2535 C CA . VAL A 1 320 ? -40.165 16.736 83.858 1.00 71.31 320 VAL A CA 1
ATOM 2536 C C . VAL A 1 320 ? -41.184 16.014 84.744 1.00 71.31 320 VAL A C 1
ATOM 2538 O O . VAL A 1 320 ? -41.492 16.481 85.842 1.00 71.31 320 VAL A O 1
ATOM 2541 N N . ARG A 1 321 ? -41.685 14.849 84.321 1.00 70.31 321 ARG A N 1
ATOM 2542 C CA . ARG A 1 321 ? -42.640 14.039 85.092 1.00 70.31 321 ARG A CA 1
ATOM 2543 C C . ARG A 1 321 ? -42.026 13.532 86.394 1.00 70.31 321 ARG A C 1
ATOM 2545 O O . ARG A 1 321 ? -42.664 13.617 87.443 1.00 70.31 321 ARG A O 1
ATOM 2552 N N . THR A 1 322 ? -40.796 13.032 86.352 1.00 71.25 322 THR A N 1
ATOM 2553 C CA . THR A 1 322 ? -40.071 12.553 87.537 1.00 71.25 322 THR A CA 1
ATOM 2554 C C . THR A 1 322 ? -39.682 13.704 88.463 1.00 71.25 322 THR A C 1
ATOM 2556 O O . THR A 1 322 ? -39.810 13.567 89.681 1.00 71.25 322 THR A O 1
ATOM 2559 N N . ALA A 1 323 ? -39.308 14.868 87.924 1.00 67.44 323 ALA A N 1
ATOM 2560 C CA . ALA A 1 323 ? -39.102 16.086 88.705 1.00 67.44 323 ALA A CA 1
ATOM 2561 C C . ALA A 1 323 ? -40.399 16.561 89.387 1.00 67.44 323 ALA A C 1
ATOM 2563 O O . ALA A 1 323 ? -40.383 16.899 90.570 1.00 67.44 323 ALA A O 1
ATOM 2564 N N . HIS A 1 324 ? -41.537 16.515 88.689 1.00 65.00 324 HIS A N 1
ATOM 2565 C CA . HIS A 1 324 ? -42.842 16.875 89.247 1.00 65.00 324 HIS A CA 1
ATOM 2566 C C . HIS A 1 324 ? -43.302 15.897 90.343 1.00 65.00 324 HIS A C 1
ATOM 2568 O O . HIS A 1 324 ? -43.823 16.318 91.376 1.00 65.00 324 HIS A O 1
ATOM 2574 N N . LEU A 1 325 ? -43.056 14.594 90.167 1.00 62.31 325 LEU A N 1
ATOM 2575 C CA . LEU A 1 325 ? -43.301 13.583 91.202 1.00 62.31 325 LEU A CA 1
ATOM 2576 C C . LEU A 1 325 ? -42.426 13.81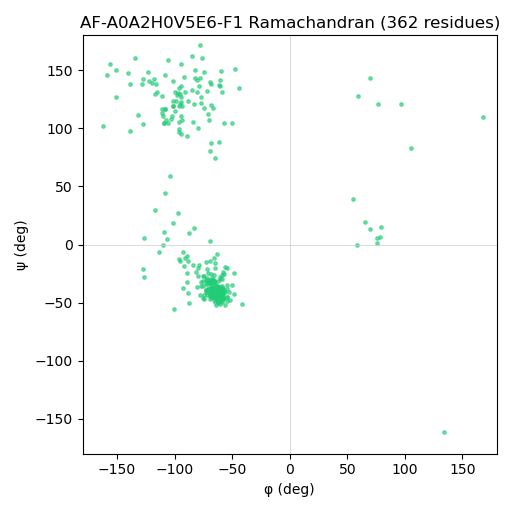1 92.444 1.00 62.31 325 LEU A C 1
ATOM 2578 O O . LEU A 1 325 ? -42.928 13.702 93.560 1.00 62.31 325 LEU A O 1
ATOM 2582 N N . ARG A 1 326 ? -41.151 14.186 92.262 1.00 62.22 326 ARG A N 1
ATOM 2583 C CA . ARG A 1 326 ? -40.230 14.534 93.361 1.00 62.22 326 ARG A CA 1
ATOM 2584 C C . ARG A 1 326 ? -40.610 15.829 94.084 1.00 62.22 326 ARG A C 1
ATOM 2586 O O . ARG A 1 326 ? -40.374 15.945 95.282 1.00 62.22 326 ARG A O 1
ATOM 2593 N N . ALA A 1 327 ? -41.191 16.800 93.382 1.00 61.31 327 ALA A N 1
ATOM 2594 C CA . ALA A 1 327 ? -41.719 18.012 94.006 1.00 61.31 327 ALA A CA 1
ATOM 2595 C C . ALA A 1 327 ? -42.950 17.692 94.872 1.00 61.31 327 ALA A C 1
ATOM 2597 O O . ALA A 1 327 ? -43.009 18.089 96.032 1.00 61.31 327 ALA A O 1
ATOM 2598 N N . ARG A 1 328 ? -43.871 16.857 94.368 1.00 59.53 328 ARG A N 1
ATOM 2599 C CA . ARG A 1 328 ? -45.058 16.414 95.121 1.00 59.53 328 ARG A CA 1
ATOM 2600 C C . ARG A 1 328 ? -44.745 15.607 96.384 1.00 59.53 328 ARG A C 1
ATOM 2602 O O . ARG A 1 328 ? -45.510 15.684 97.343 1.00 59.53 328 ARG A O 1
ATOM 2609 N N . THR A 1 329 ? -43.652 14.844 96.413 1.00 56.56 329 THR A N 1
ATOM 2610 C CA . THR A 1 329 ? -43.200 14.171 97.643 1.00 56.56 329 THR A CA 1
ATOM 2611 C C . THR A 1 329 ? -42.562 15.132 98.645 1.00 56.56 329 THR A C 1
ATOM 2613 O O . THR A 1 329 ? -42.647 14.880 99.842 1.00 56.56 329 THR A O 1
ATOM 2616 N N . LYS A 1 330 ? -41.975 16.247 98.194 1.00 55.38 330 LYS A N 1
ATOM 2617 C CA . LYS A 1 330 ? -41.368 17.269 99.062 1.00 55.38 330 LYS A CA 1
ATOM 2618 C C . LYS A 1 330 ? -42.399 18.223 99.685 1.00 55.38 330 LYS A C 1
ATOM 2620 O O . LYS A 1 330 ? -42.178 18.698 100.792 1.00 55.38 330 LYS A O 1
ATOM 2625 N N . ASP A 1 331 ? -43.539 18.419 99.021 1.00 55.94 331 ASP A N 1
ATOM 2626 C CA . ASP A 1 331 ? -44.667 19.239 99.496 1.00 55.94 331 ASP A CA 1
ATOM 2627 C C . ASP A 1 331 ? -45.616 18.497 100.473 1.00 55.94 331 ASP A C 1
ATOM 2629 O O . ASP A 1 331 ? -46.720 18.959 100.752 1.00 55.94 331 ASP A O 1
ATOM 2633 N N . GLY A 1 332 ? -45.214 17.338 101.016 1.00 53.94 332 GLY A N 1
ATOM 2634 C CA . GLY A 1 332 ? -45.913 16.675 102.131 1.00 53.94 332 GLY A CA 1
ATOM 2635 C C . GLY A 1 332 ? -47.189 15.893 101.782 1.00 53.94 332 GLY A C 1
ATOM 2636 O O . GLY A 1 332 ? -47.851 15.373 102.676 1.00 53.94 332 GLY A O 1
ATOM 2637 N N . ILE A 1 333 ? -47.544 15.738 100.501 1.00 53.00 333 ILE A N 1
ATOM 2638 C CA . ILE A 1 333 ? -48.726 14.946 100.089 1.00 53.00 333 ILE A CA 1
ATOM 2639 C C . ILE A 1 333 ? -48.425 13.429 100.090 1.00 53.00 333 ILE A C 1
ATOM 2641 O O . ILE A 1 333 ? -49.337 12.607 100.195 1.00 53.00 333 ILE A O 1
ATOM 2645 N N . GLY A 1 334 ? -47.146 13.040 100.030 1.00 54.12 334 GLY A N 1
ATOM 2646 C CA . GLY A 1 334 ? -46.715 11.635 100.061 1.00 54.12 334 GLY A CA 1
ATOM 2647 C C . GLY A 1 334 ? -47.022 10.908 101.376 1.00 54.12 334 GLY A C 1
ATOM 2648 O O . GLY A 1 334 ? -47.356 9.723 101.351 1.00 54.12 334 GLY A O 1
ATOM 2649 N N . ASP A 1 335 ? -47.004 11.618 102.505 1.00 56.03 335 ASP A N 1
ATOM 2650 C CA . ASP A 1 335 ? -47.271 11.023 103.821 1.00 56.03 335 ASP A CA 1
ATOM 2651 C C . ASP A 1 335 ? -48.749 10.665 104.006 1.00 56.03 335 ASP A C 1
ATOM 2653 O O . ASP A 1 335 ? -49.069 9.662 104.637 1.00 56.03 335 ASP A O 1
ATOM 2657 N N . LEU A 1 336 ? -49.664 11.410 103.377 1.00 55.28 336 LEU A N 1
ATOM 2658 C CA . LEU A 1 336 ? -51.099 11.121 103.440 1.00 55.28 336 LEU A CA 1
ATOM 2659 C C . LEU A 1 336 ? -51.481 9.914 102.568 1.00 55.28 336 LEU A C 1
ATOM 2661 O O . LEU A 1 336 ? -52.381 9.156 102.922 1.00 55.28 336 LEU A O 1
ATOM 2665 N N . ALA A 1 337 ? -50.772 9.700 101.454 1.00 57.03 337 ALA A N 1
ATOM 2666 C CA . ALA A 1 337 ? -50.958 8.531 100.595 1.00 57.03 337 ALA A CA 1
ATOM 2667 C C . ALA A 1 337 ? -50.394 7.249 101.233 1.00 57.03 337 ALA A C 1
ATOM 2669 O O . ALA A 1 337 ? -51.055 6.212 101.193 1.00 57.03 337 ALA A O 1
ATOM 2670 N N . ASN A 1 338 ? -49.227 7.322 101.883 1.00 57.22 338 ASN A N 1
ATOM 2671 C CA . ASN A 1 338 ? -48.673 6.193 102.636 1.00 57.22 338 ASN A CA 1
ATOM 2672 C C . ASN A 1 338 ? -49.508 5.881 103.890 1.00 57.22 338 ASN A C 1
ATOM 2674 O O . ASN A 1 338 ? -49.819 4.714 104.128 1.00 57.22 338 ASN A O 1
ATOM 2678 N N . ALA A 1 339 ? -49.984 6.904 104.612 1.00 58.12 339 ALA A N 1
ATOM 2679 C CA . ALA A 1 339 ? -50.913 6.724 105.727 1.00 58.12 339 ALA A CA 1
ATOM 2680 C C . ALA A 1 339 ? -52.260 6.132 105.278 1.00 58.12 339 ALA A C 1
ATOM 2682 O O . ALA A 1 339 ? -52.819 5.305 105.989 1.00 58.12 339 ALA A O 1
ATOM 2683 N N . ALA A 1 340 ? -52.776 6.488 104.093 1.00 58.88 340 ALA A N 1
ATOM 2684 C CA . ALA A 1 340 ? -54.010 5.911 103.551 1.00 58.88 340 ALA A CA 1
ATOM 2685 C C . ALA A 1 340 ? -53.854 4.436 103.136 1.00 58.88 340 ALA A C 1
ATOM 2687 O O . ALA A 1 340 ? -54.795 3.658 103.301 1.00 58.88 340 ALA A O 1
ATOM 2688 N N . ILE A 1 341 ? -52.679 4.030 102.642 1.00 63.53 341 ILE A N 1
ATOM 2689 C CA . ILE A 1 341 ? -52.377 2.626 102.322 1.00 63.53 341 ILE A CA 1
ATOM 2690 C C . ILE A 1 341 ? -52.219 1.798 103.610 1.00 63.53 341 ILE A C 1
ATOM 2692 O O . ILE A 1 341 ? -52.778 0.704 103.690 1.00 63.53 341 ILE A O 1
ATOM 2696 N N . GLU A 1 342 ? -51.562 2.330 104.648 1.00 58.59 342 GLU A N 1
ATOM 2697 C CA . GLU A 1 342 ? -51.514 1.694 105.978 1.00 58.59 342 GLU A CA 1
ATOM 2698 C C . GLU A 1 342 ? -52.901 1.610 106.639 1.00 58.59 342 GLU A C 1
ATOM 2700 O O . GLU A 1 342 ? -53.252 0.572 107.204 1.00 58.59 342 GLU A O 1
ATOM 2705 N N . PHE A 1 343 ? -53.739 2.648 106.514 1.00 59.44 343 PHE A N 1
ATOM 2706 C CA . PHE A 1 343 ? -55.112 2.630 107.035 1.00 59.44 343 PHE A CA 1
ATOM 2707 C C . PHE A 1 343 ? -56.002 1.624 106.291 1.00 59.44 343 PHE A C 1
ATOM 2709 O O . PHE A 1 343 ? -56.809 0.940 106.920 1.00 59.44 343 PHE A O 1
ATOM 2716 N N . ALA A 1 344 ? -55.849 1.498 104.967 1.00 61.56 344 ALA A N 1
ATOM 2717 C CA . ALA A 1 344 ? -56.578 0.524 104.155 1.00 61.56 344 ALA A CA 1
ATOM 2718 C C . ALA A 1 344 ? -56.145 -0.923 104.456 1.00 61.56 344 ALA A C 1
ATOM 2720 O O . ALA A 1 344 ? -57.001 -1.806 104.546 1.00 61.56 344 ALA A O 1
ATOM 2721 N N . GLY A 1 345 ? -54.847 -1.158 104.686 1.00 66.12 345 GLY A N 1
ATOM 2722 C CA . GLY A 1 345 ? -54.325 -2.446 105.156 1.00 66.12 345 GLY A CA 1
ATOM 2723 C C . GLY A 1 345 ? -54.863 -2.825 106.540 1.00 66.12 345 GLY A C 1
ATOM 2724 O O . GLY A 1 345 ? -55.390 -3.922 106.723 1.00 66.12 345 GLY A O 1
ATOM 2725 N N . ALA A 1 346 ? -54.853 -1.883 107.490 1.00 61.72 346 ALA A N 1
ATOM 2726 C CA . ALA A 1 346 ? -55.387 -2.092 108.838 1.00 61.72 346 ALA A CA 1
ATOM 2727 C C . ALA A 1 346 ? -56.916 -2.316 108.864 1.00 61.72 346 ALA A C 1
ATOM 2729 O O . ALA A 1 346 ? -57.422 -3.070 109.701 1.00 61.72 346 ALA A O 1
ATOM 2730 N N . PHE A 1 347 ? -57.669 -1.704 107.940 1.00 60.66 347 PHE A N 1
ATOM 2731 C CA . PHE A 1 347 ? -59.109 -1.951 107.782 1.00 60.66 347 PHE A CA 1
ATOM 2732 C C . PHE A 1 347 ? -59.406 -3.326 107.167 1.00 60.66 347 PHE A C 1
ATOM 2734 O O . PHE A 1 347 ? -60.342 -3.998 107.608 1.00 60.66 347 PHE A O 1
ATOM 2741 N N . ALA A 1 348 ? -58.608 -3.768 106.190 1.00 62.28 348 ALA A N 1
ATOM 2742 C CA . ALA A 1 348 ? -58.751 -5.085 105.574 1.00 62.28 348 ALA A CA 1
ATOM 2743 C C . ALA A 1 348 ? -58.495 -6.220 106.583 1.00 62.28 348 ALA A C 1
ATOM 2745 O O . ALA A 1 348 ? -59.270 -7.178 106.638 1.00 62.28 348 ALA A O 1
ATOM 2746 N N . ASP A 1 349 ? -57.488 -6.079 107.449 1.00 61.44 349 ASP A N 1
ATOM 2747 C CA . ASP A 1 349 ? -57.179 -7.075 108.483 1.00 61.44 349 ASP A CA 1
ATOM 2748 C C . ASP A 1 349 ? -58.230 -7.120 109.606 1.00 61.44 349 ASP A C 1
ATOM 2750 O O . ASP A 1 349 ? -58.538 -8.191 110.142 1.00 61.44 349 ASP A O 1
ATOM 2754 N N . ARG A 1 350 ? -58.872 -5.987 109.924 1.00 57.97 350 ARG A N 1
ATOM 2755 C CA . ARG A 1 350 ? -59.966 -5.933 110.909 1.00 57.97 350 ARG A CA 1
ATOM 2756 C C . ARG A 1 350 ? -61.295 -6.457 110.357 1.00 57.97 350 ARG A C 1
ATOM 2758 O O . ARG A 1 350 ? -62.054 -7.074 111.104 1.00 57.97 350 ARG A O 1
ATOM 2765 N N . ALA A 1 351 ? -61.554 -6.287 109.059 1.00 59.62 351 ALA A N 1
ATOM 2766 C CA . ALA A 1 351 ? -62.697 -6.895 108.375 1.00 59.62 351 ALA A CA 1
ATOM 2767 C C . ALA A 1 351 ? -62.563 -8.427 108.260 1.00 59.62 351 ALA A C 1
ATOM 2769 O O . ALA A 1 351 ? -63.567 -9.136 108.315 1.00 59.62 351 ALA A O 1
ATOM 2770 N N . ARG A 1 352 ? -61.333 -8.952 108.164 1.00 58.91 352 ARG A N 1
ATOM 2771 C CA . ARG A 1 352 ? -61.068 -10.399 108.071 1.00 58.91 352 ARG A CA 1
ATOM 2772 C C . ARG A 1 352 ? -61.220 -11.146 109.402 1.00 58.91 352 ARG A C 1
ATOM 2774 O O . ARG A 1 352 ? -61.570 -12.320 109.387 1.00 58.91 352 ARG A O 1
ATOM 2781 N N . ASN A 1 353 ? -61.014 -10.467 110.533 1.00 57.59 353 ASN A N 1
ATOM 2782 C CA . ASN A 1 353 ? -61.029 -11.072 111.875 1.00 57.59 353 ASN A CA 1
ATOM 2783 C C . ASN A 1 353 ? -62.281 -10.745 112.724 1.00 57.59 353 ASN A C 1
ATOM 2785 O O . ASN A 1 353 ? -62.337 -11.131 113.890 1.00 57.59 353 ASN A O 1
ATOM 2789 N N . GLY A 1 354 ? -63.284 -10.040 112.178 1.00 52.38 354 GLY A N 1
ATOM 2790 C CA . GLY A 1 354 ? -64.447 -9.534 112.931 1.00 52.38 354 GLY A CA 1
ATOM 2791 C C . GLY A 1 354 ? -65.814 -10.185 112.658 1.00 52.38 354 GLY A C 1
ATOM 2792 O O . GLY A 1 354 ? -66.796 -9.780 113.275 1.00 52.38 354 GLY A O 1
ATOM 2793 N N . GLY A 1 355 ? -65.922 -11.167 111.758 1.00 46.00 355 GLY A N 1
ATOM 2794 C CA . GLY A 1 355 ? -67.189 -11.838 111.424 1.00 46.00 355 GLY A CA 1
ATOM 2795 C C . GLY A 1 355 ? -67.224 -13.287 111.910 1.00 46.00 355 GLY A C 1
ATOM 2796 O O . GLY A 1 355 ? -66.458 -14.105 111.416 1.00 46.00 355 GLY A O 1
ATOM 2797 N N . GLY A 1 356 ? -68.101 -13.577 112.880 1.00 40.88 356 GLY A N 1
ATOM 2798 C CA . GLY A 1 356 ? -68.307 -14.871 113.550 1.00 40.88 356 GLY A CA 1
ATOM 2799 C C . GLY A 1 356 ? -68.418 -16.095 112.628 1.00 40.88 356 GLY A C 1
ATOM 2800 O O . GLY A 1 356 ? -68.758 -15.994 111.457 1.00 40.88 356 GLY A O 1
ATOM 2801 N N . SER A 1 357 ? -68.029 -17.282 113.103 1.00 44.69 357 SER A N 1
ATOM 2802 C CA . SER A 1 357 ? -68.814 -18.127 114.027 1.00 44.69 357 SER A CA 1
ATOM 2803 C C . SER A 1 357 ? -70.177 -18.523 1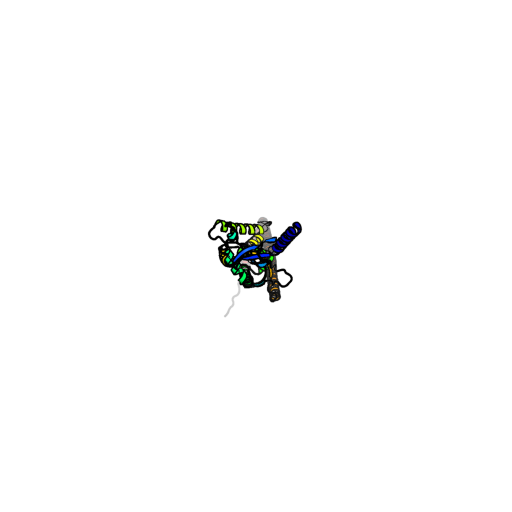13.442 1.00 44.69 357 SER A C 1
ATOM 2805 O O . SER A 1 357 ? -70.963 -17.656 113.077 1.00 44.69 357 SER A O 1
ATOM 2807 N N . SER A 1 358 ? -70.457 -19.837 113.458 1.00 42.91 358 SER A N 1
ATOM 2808 C CA . SER A 1 358 ? -71.588 -20.561 112.840 1.00 42.91 358 SER A CA 1
ATOM 2809 C C . SER A 1 358 ? -71.432 -20.756 111.316 1.00 42.91 358 SER A C 1
ATOM 2811 O O . SER A 1 358 ? -71.329 -19.797 110.575 1.00 42.91 358 SER A O 1
ATOM 2813 N N . ASN A 1 359 ? -71.412 -21.963 110.743 1.00 39.38 359 ASN A N 1
ATOM 2814 C CA . ASN A 1 359 ? -72.308 -23.071 111.037 1.00 39.38 359 ASN A CA 1
ATOM 2815 C C . ASN A 1 359 ? -71.710 -24.428 110.624 1.00 39.38 359 ASN A C 1
ATOM 2817 O O . ASN A 1 359 ? -71.029 -24.573 109.612 1.00 39.38 359 ASN A O 1
ATOM 2821 N N . LYS A 1 360 ? -72.052 -25.416 111.440 1.00 47.28 360 LYS A N 1
ATOM 2822 C CA . LYS A 1 360 ? -71.876 -26.861 111.303 1.00 47.28 360 LYS A CA 1
ATOM 2823 C C . LYS A 1 360 ? -72.966 -27.388 110.355 1.00 47.28 360 LYS A C 1
ATOM 2825 O O . LYS A 1 360 ? -74.112 -26.991 110.543 1.00 47.28 360 LYS A O 1
ATOM 2830 N N . LYS A 1 361 ? -72.646 -28.277 109.405 1.00 40.72 361 LYS A N 1
ATOM 2831 C CA . LYS A 1 361 ? -73.527 -29.299 108.769 1.00 40.72 361 LYS A CA 1
ATOM 2832 C C . LYS A 1 361 ? -72.800 -29.854 107.536 1.00 40.72 361 LYS A C 1
ATOM 2834 O O . LYS A 1 361 ? -72.430 -29.086 106.664 1.00 40.72 361 LYS A O 1
ATOM 2839 N N . ASP A 1 362 ? -72.335 -31.097 107.555 1.00 43.00 362 ASP A N 1
ATOM 2840 C CA . ASP A 1 362 ? -73.063 -32.375 107.411 1.00 43.00 362 ASP A CA 1
ATOM 2841 C C . ASP A 1 362 ? -73.000 -32.877 105.962 1.00 43.00 362 ASP A C 1
ATOM 2843 O O . ASP A 1 362 ? -73.564 -32.235 105.083 1.00 43.00 362 ASP A O 1
ATOM 2847 N N . LYS A 1 363 ? -72.443 -34.095 105.825 1.00 40.75 363 LYS A N 1
ATOM 2848 C CA . LYS A 1 363 ? -72.785 -35.154 104.849 1.00 40.75 363 LYS A CA 1
ATOM 2849 C C . LYS A 1 363 ? -72.414 -34.886 103.378 1.00 40.75 363 LYS A C 1
ATOM 2851 O O . LYS A 1 363 ? -72.526 -33.772 102.898 1.0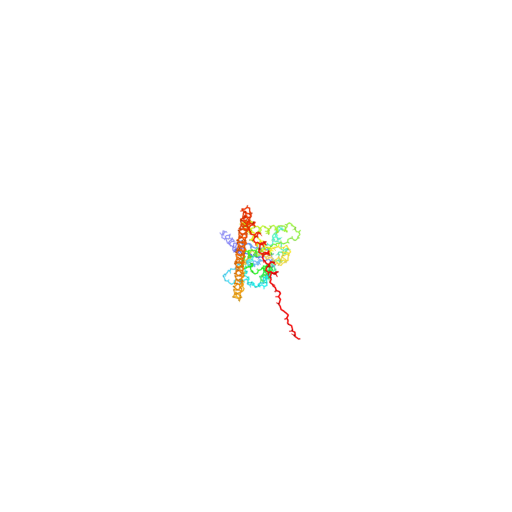0 40.75 363 LYS A O 1
ATOM 2856 N N . SER A 1 364 ? -71.994 -35.865 102.581 1.00 40.75 364 SER A N 1
ATOM 2857 C CA . SER A 1 364 ? -71.805 -37.319 102.724 1.00 40.75 364 SER A CA 1
ATOM 2858 C C . SER A 1 364 ? -70.790 -37.767 101.685 1.00 40.75 364 SER A C 1
ATOM 2860 O O . SER A 1 364 ? -70.836 -37.156 100.592 1.00 40.75 364 SER A O 1
#

Mean predicted aligned error: 18.4 Å